Protein AF-A0A935HTR5-F1 (afdb_monomer_lite)

Radius of gyration: 21.75 Å; chains: 1; bounding box: 57×51×48 Å

Secondary structure (DSSP, 8-state):
-PPPP---EEEEETTTTEEEEE--S--TTS------SSPPPTT----BTTB--------SS-EEEEEEEE-TT--EEEEEEE--SS--S----S---TTS-TTEEEEEE-TTS-EEEEEE-S-SSS-EEEEEEEEPSSSS--EEEEEEES-S----B-SSSSS------S-EEEEEEE-TTS-EEEEEEESSS-EEEEEEEE-TTS-EEEEEEE-SS-PPPP-S---TT---------SSTTS--EEEEEEE-TTS-EEEEEEE--SS----------

pLDDT: mean 81.46, std 17.12, range [38.84, 98.62]

Sequence (278 aa):
MEPVSWGATYTADEDMGIVGFYNGAYDQSKPLVLLIGPPPAIGGQMITPGVCWSTYLGGDGRDEIEDSDVDEAGNYYVAGRTESQVLNFPIQAGVVYFQASPMAFISKFTANYEILWSTYYGGSFGYQSARALRVRPGVEPNILVGGFTNADDLWTVDPEDDSYFNESSSRGGFVAELNSIGAAIWSTYIGDGNFNVLDIDLHTNGKFAIVGQAEGQTLPIEQETADPSAQHWNYVGSLDQNTPGDGYIVLFNAERRTIWSTYLGGNYGESAENVRVR

Structure (mmCIF, N/CA/C/O backbone):
data_AF-A0A935HTR5-F1
#
_entry.id   AF-A0A935HTR5-F1
#
loop_
_atom_site.group_PDB
_atom_site.id
_atom_site.type_symbol
_atom_site.label_atom_id
_atom_site.label_alt_id
_atom_site.label_comp_id
_atom_site.label_asym_id
_atom_site.label_entity_id
_atom_site.label_seq_id
_atom_site.pdbx_PDB_ins_code
_atom_site.Cartn_x
_atom_site.Cartn_y
_atom_site.Cartn_z
_atom_site.occupancy
_atom_site.B_iso_or_equiv
_atom_site.auth_seq_id
_atom_site.auth_comp_id
_atom_site.auth_asym_id
_atom_site.auth_atom_id
_atom_site.pdbx_PDB_model_num
ATOM 1 N N . MET A 1 1 ? -24.942 15.537 20.466 1.00 45.44 1 MET A N 1
ATOM 2 C CA . MET A 1 1 ? -25.251 16.762 19.700 1.00 45.44 1 MET A CA 1
ATOM 3 C C . MET A 1 1 ? -26.743 17.008 19.802 1.00 45.44 1 MET A C 1
ATOM 5 O O . MET A 1 1 ? -27.499 16.084 19.545 1.00 45.44 1 MET A O 1
ATOM 9 N N . GLU A 1 2 ? -27.147 18.203 20.225 1.00 39.81 2 GLU A N 1
ATOM 10 C CA . GLU A 1 2 ? -28.552 18.634 20.227 1.00 39.81 2 GLU A CA 1
ATOM 11 C C . GLU A 1 2 ? -28.854 19.274 18.860 1.00 39.81 2 GLU A C 1
ATOM 13 O O . GLU A 1 2 ? -28.190 20.253 18.504 1.00 39.81 2 GLU A O 1
ATOM 18 N N . PRO A 1 3 ? -29.781 18.729 18.055 1.00 45.44 3 PRO A N 1
ATOM 19 C CA . PRO A 1 3 ? -30.155 19.338 16.785 1.00 45.44 3 PRO A CA 1
ATOM 20 C C . PRO A 1 3 ? -30.876 20.673 17.017 1.00 45.44 3 PRO A C 1
ATOM 22 O O . PRO A 1 3 ? -31.795 20.779 17.826 1.00 45.44 3 PRO A O 1
ATOM 25 N N . VAL A 1 4 ? -30.455 21.707 16.288 1.00 52.19 4 VAL A N 1
ATOM 26 C CA . VAL A 1 4 ? -31.078 23.037 16.323 1.00 52.19 4 VAL A CA 1
ATOM 27 C C . VAL A 1 4 ? -32.263 23.057 15.354 1.00 52.19 4 VAL A C 1
ATOM 29 O O . VAL A 1 4 ? -32.216 22.421 14.303 1.00 52.19 4 VAL A O 1
ATOM 32 N N . SER A 1 5 ? -33.335 23.779 15.689 1.00 50.91 5 SER A N 1
ATOM 33 C CA . SER A 1 5 ? -34.505 23.895 14.806 1.00 50.91 5 SER A CA 1
ATOM 34 C C . SER A 1 5 ? -34.135 24.497 13.438 1.00 50.91 5 SER A C 1
ATOM 36 O O . SER A 1 5 ? -33.520 25.560 13.365 1.00 50.91 5 SER A O 1
ATOM 38 N N . TRP A 1 6 ? -34.515 23.814 12.351 1.00 58.19 6 TRP A N 1
ATOM 39 C CA . TRP A 1 6 ? -34.272 24.222 10.961 1.00 58.19 6 TRP A CA 1
ATOM 40 C C . TRP A 1 6 ? -35.597 24.234 10.168 1.00 58.19 6 TRP A C 1
ATOM 42 O O . TRP A 1 6 ? -36.349 23.265 10.211 1.00 58.19 6 TRP A O 1
ATOM 52 N N . GLY A 1 7 ? -35.886 25.323 9.436 1.00 51.66 7 GLY A N 1
ATOM 53 C CA . GLY A 1 7 ? -36.914 25.408 8.382 1.00 51.66 7 GLY A CA 1
ATOM 54 C C . GLY A 1 7 ? -36.371 25.419 6.938 1.00 51.66 7 GLY A C 1
ATOM 55 O O . GLY A 1 7 ? -36.459 26.444 6.265 1.00 51.66 7 GLY A O 1
ATOM 56 N N . ALA A 1 8 ? -35.796 24.313 6.453 1.00 62.62 8 ALA A N 1
ATOM 57 C CA . ALA A 1 8 ? -35.451 24.151 5.032 1.00 62.62 8 ALA A CA 1
ATOM 58 C C . ALA A 1 8 ? -36.689 23.844 4.198 1.00 62.62 8 ALA A C 1
ATOM 60 O O . ALA A 1 8 ? -37.667 23.288 4.696 1.00 62.62 8 ALA A O 1
ATOM 61 N N . THR A 1 9 ? -36.587 24.116 2.900 1.00 65.31 9 THR A N 1
ATOM 62 C CA . THR A 1 9 ? -37.497 23.560 1.893 1.00 65.31 9 THR A CA 1
ATOM 63 C C . THR A 1 9 ? -36.681 22.927 0.770 1.00 65.31 9 THR A C 1
ATOM 65 O O . THR A 1 9 ? -35.526 23.303 0.550 1.00 65.31 9 THR A O 1
ATOM 68 N N . TYR A 1 10 ? -37.265 21.950 0.078 1.00 66.25 10 TYR A N 1
ATOM 69 C CA . TYR A 1 10 ? -36.674 21.352 -1.115 1.00 66.25 10 TYR A CA 1
ATOM 70 C C . TYR A 1 10 ? -37.688 21.342 -2.259 1.00 66.25 10 TYR A C 1
ATOM 72 O O . TYR A 1 10 ? -38.899 21.322 -2.031 1.00 66.25 10 TYR A O 1
ATOM 80 N N . THR A 1 11 ? -37.177 21.345 -3.485 1.00 77.31 11 THR A N 1
ATOM 81 C CA . THR A 1 11 ? -37.951 21.152 -4.713 1.00 77.31 11 THR A CA 1
ATOM 82 C C . THR A 1 11 ? -37.319 20.013 -5.495 1.00 77.31 11 THR A C 1
ATOM 84 O O . THR A 1 11 ? -36.140 20.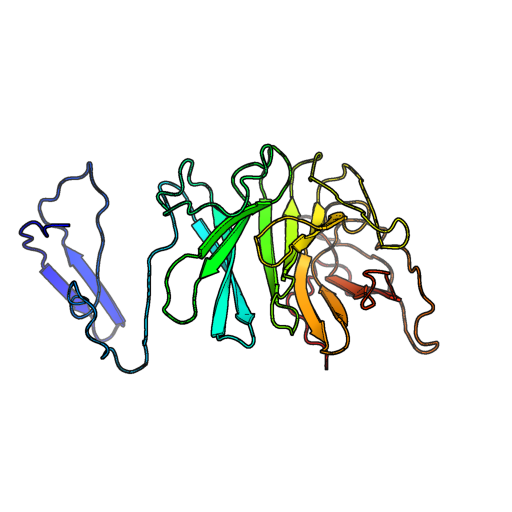095 -5.840 1.00 77.31 11 THR A O 1
ATOM 87 N N . ALA A 1 12 ? -38.082 18.954 -5.753 1.00 70.44 12 ALA A N 1
ATOM 88 C CA . ALA A 1 12 ? -37.645 17.837 -6.581 1.00 70.44 12 ALA A CA 1
ATOM 89 C C . ALA A 1 12 ? -38.097 18.041 -8.032 1.00 70.44 12 ALA A C 1
ATOM 91 O O . ALA A 1 12 ? -39.247 18.402 -8.279 1.00 70.44 12 ALA A O 1
ATOM 92 N N . ASP A 1 13 ? -37.186 17.794 -8.966 1.00 75.31 13 ASP A N 1
ATOM 93 C CA . ASP A 1 13 ? -37.469 17.594 -10.381 1.00 75.31 13 ASP A CA 1
ATOM 94 C C . ASP A 1 13 ? -37.287 16.102 -10.681 1.00 75.31 13 ASP A C 1
ATOM 96 O O . ASP A 1 13 ? -36.168 15.601 -10.840 1.00 75.31 13 ASP A O 1
ATOM 100 N N . GLU A 1 14 ? -38.402 15.373 -10.646 1.00 66.88 14 GLU A N 1
ATOM 101 C CA . GLU A 1 14 ? -38.423 13.908 -10.735 1.00 66.88 14 GLU A CA 1
ATOM 102 C C . GLU A 1 14 ? -38.046 13.397 -12.132 1.00 66.88 14 GLU A C 1
ATOM 104 O O . GLU A 1 14 ? -37.524 12.290 -12.253 1.00 66.88 14 GLU A O 1
ATOM 109 N N . ASP A 1 15 ? -38.228 14.219 -13.168 1.00 66.31 15 ASP A N 1
ATOM 110 C CA . ASP A 1 15 ? -37.893 13.868 -14.549 1.00 66.31 15 ASP A CA 1
ATOM 111 C C . ASP A 1 15 ? -36.386 13.999 -14.822 1.00 66.31 15 ASP A C 1
ATOM 113 O O . ASP A 1 15 ? -35.834 13.277 -15.655 1.00 66.31 15 ASP A O 1
ATOM 117 N N . MET A 1 16 ? -35.702 14.897 -14.105 1.00 63.09 16 MET A N 1
ATOM 118 C CA . MET A 1 16 ? -34.253 15.098 -14.222 1.00 63.09 16 MET A CA 1
ATOM 119 C C . MET A 1 16 ? -33.437 14.406 -13.122 1.00 63.09 16 MET A C 1
ATOM 121 O O . MET A 1 16 ? -32.209 14.378 -13.207 1.00 63.09 16 MET A O 1
ATOM 125 N N . GLY A 1 17 ? -34.085 13.850 -12.093 1.00 60.75 17 GLY A N 1
ATOM 126 C CA . GLY A 1 17 ? -33.400 13.256 -10.940 1.00 60.75 17 GLY A CA 1
ATOM 127 C C . GLY A 1 17 ? -32.641 14.289 -10.099 1.00 60.75 17 GLY A C 1
ATOM 128 O O . GLY A 1 17 ? -31.645 13.957 -9.456 1.00 60.75 17 GLY A O 1
ATOM 129 N N . ILE A 1 18 ? -33.083 15.549 -10.123 1.00 59.53 18 ILE A N 1
ATOM 130 C CA . ILE A 1 18 ? -32.423 16.668 -9.444 1.00 59.53 18 ILE A CA 1
ATOM 131 C C . ILE A 1 18 ? -33.282 17.101 -8.259 1.00 59.53 18 ILE A C 1
ATOM 133 O O . ILE A 1 18 ? -34.473 17.358 -8.401 1.00 59.53 18 ILE A O 1
ATOM 137 N N . VAL A 1 19 ? -32.668 17.249 -7.084 1.00 63.38 19 VAL A N 1
ATOM 138 C CA . VAL A 1 19 ? -33.313 17.873 -5.922 1.00 63.38 19 VAL A CA 1
ATOM 139 C C . VAL A 1 19 ? -32.588 19.170 -5.586 1.00 63.38 19 VAL A C 1
ATOM 141 O O . VAL A 1 19 ? -31.403 19.169 -5.260 1.00 63.38 19 VAL A O 1
ATOM 144 N N . GLY A 1 20 ? -33.309 20.286 -5.679 1.00 64.12 20 GLY A N 1
ATOM 145 C CA . GLY A 1 20 ? -32.846 21.599 -5.244 1.00 64.12 20 GLY A CA 1
ATOM 146 C C . GLY A 1 20 ? -33.188 21.843 -3.777 1.00 64.12 20 GLY A C 1
ATOM 147 O O . GLY A 1 20 ? -34.303 21.559 -3.340 1.00 64.12 20 GLY A O 1
ATOM 148 N N . PHE A 1 21 ? -32.248 22.406 -3.021 1.00 68.81 21 PHE A N 1
ATOM 149 C CA . PHE A 1 21 ? -32.442 22.770 -1.617 1.00 68.81 21 PHE A CA 1
ATOM 150 C C . PHE A 1 21 ? -32.363 24.284 -1.453 1.00 68.81 21 PHE A C 1
ATOM 152 O O . PHE A 1 21 ? -31.452 24.923 -1.982 1.00 68.81 21 PHE A O 1
ATOM 159 N N . TYR A 1 22 ? -33.293 24.859 -0.688 1.00 69.88 22 TYR A N 1
ATOM 160 C CA . TYR A 1 22 ? -33.185 26.244 -0.245 1.00 69.88 22 TYR A CA 1
ATOM 161 C C . TYR A 1 22 ? -32.721 26.272 1.209 1.00 69.88 22 TYR A C 1
ATOM 163 O O . TYR A 1 22 ? -33.482 25.973 2.139 1.00 69.88 22 TYR A O 1
ATOM 171 N N . ASN A 1 23 ? -31.456 26.640 1.404 1.00 63.97 23 ASN A N 1
ATOM 172 C CA . ASN A 1 23 ? -30.898 26.834 2.734 1.00 63.97 23 ASN A CA 1
ATOM 173 C C . ASN A 1 23 ? -31.482 28.129 3.318 1.00 63.97 23 ASN A C 1
ATOM 175 O O . ASN A 1 23 ? -31.199 29.225 2.839 1.00 63.97 23 ASN A O 1
ATOM 179 N N . GLY A 1 24 ? -32.338 27.993 4.334 1.00 65.25 24 GLY A N 1
ATOM 180 C CA . GLY A 1 24 ? -32.805 29.118 5.146 1.00 65.25 24 GLY A CA 1
ATOM 181 C C . GLY A 1 24 ? -31.675 29.741 5.980 1.00 65.25 24 GLY A C 1
ATOM 182 O O . GLY A 1 24 ? -30.494 29.494 5.747 1.00 65.25 24 GLY A O 1
ATOM 183 N N . ALA A 1 25 ? -32.022 30.546 6.986 1.00 63.50 25 ALA A N 1
ATOM 184 C CA . ALA A 1 25 ? -31.024 31.107 7.897 1.00 63.50 25 ALA A CA 1
ATOM 185 C C . ALA A 1 25 ? -30.322 29.992 8.700 1.00 63.50 25 ALA A C 1
ATOM 187 O O . ALA A 1 25 ? -30.984 29.243 9.419 1.00 63.50 25 ALA A O 1
ATOM 188 N N . TYR A 1 26 ? -28.994 29.902 8.585 1.00 69.88 26 TYR A N 1
ATOM 189 C CA . TYR A 1 26 ? -28.150 28.985 9.355 1.00 69.88 26 TYR A CA 1
ATOM 190 C C . TYR A 1 26 ? -26.884 29.692 9.859 1.00 69.88 26 TYR A C 1
ATOM 192 O O . TYR A 1 26 ? -26.488 30.738 9.343 1.00 69.88 26 TYR A O 1
ATOM 200 N N . ASP A 1 27 ? -26.262 29.126 10.892 1.00 68.75 27 ASP A N 1
ATOM 201 C CA . ASP A 1 27 ? -25.006 29.619 11.461 1.00 68.75 27 ASP A CA 1
ATOM 202 C C . ASP A 1 27 ? -23.823 29.205 10.571 1.00 68.75 27 ASP A C 1
ATOM 204 O O . ASP A 1 27 ? -23.383 28.058 10.602 1.00 68.75 27 ASP A O 1
ATOM 208 N N . GLN A 1 28 ? -23.309 30.146 9.776 1.00 73.88 28 GLN A N 1
ATOM 209 C CA . GLN A 1 28 ? -22.211 29.912 8.830 1.00 73.88 28 GLN A CA 1
ATOM 210 C C . GLN A 1 28 ? -20.852 29.661 9.499 1.00 73.88 28 GLN A C 1
ATOM 212 O O . GLN A 1 28 ? -19.904 29.289 8.813 1.00 73.88 28 GLN A O 1
ATOM 217 N N . SER A 1 29 ? -20.738 29.846 10.820 1.00 71.06 29 SER A N 1
ATOM 218 C CA . SER A 1 29 ? -19.527 29.487 11.568 1.00 71.06 29 SER A CA 1
ATOM 219 C C . SER A 1 29 ? -19.442 27.991 11.896 1.00 71.06 29 SER A C 1
ATOM 221 O O . SER A 1 29 ? -18.449 27.543 12.466 1.00 71.06 29 SER A O 1
ATOM 223 N N . LYS A 1 30 ? -20.475 27.211 11.544 1.00 62.50 30 LYS A N 1
ATOM 224 C CA . LYS A 1 30 ? -20.559 25.767 11.785 1.00 62.50 30 LYS A CA 1
ATOM 225 C C . LYS A 1 30 ? -20.737 24.991 10.474 1.00 62.50 30 LYS A C 1
ATOM 227 O O . LYS A 1 30 ? -21.323 25.525 9.530 1.00 62.50 30 LYS A O 1
ATOM 232 N N . PRO A 1 31 ? -20.291 23.722 10.412 1.00 54.81 31 PRO A N 1
ATOM 233 C CA . PRO A 1 31 ? -20.528 22.865 9.256 1.00 54.81 31 PRO A CA 1
ATOM 234 C C . PRO A 1 31 ? -22.026 22.663 9.012 1.00 54.81 31 PRO A C 1
ATOM 236 O O . PRO A 1 31 ? -22.777 22.321 9.930 1.00 54.81 31 PRO A O 1
ATOM 239 N N . LEU A 1 32 ? -22.456 22.838 7.762 1.00 61.88 32 LEU A N 1
ATOM 240 C CA . LEU A 1 32 ? -23.791 22.448 7.323 1.00 61.88 32 LEU A CA 1
ATOM 241 C C . LEU A 1 32 ? -23.755 20.975 6.904 1.00 61.88 32 LEU A C 1
ATOM 243 O O . LEU A 1 32 ? -23.140 20.635 5.898 1.00 61.88 32 LEU A O 1
ATOM 247 N N . VAL A 1 33 ? -24.427 20.109 7.662 1.00 61.72 33 VAL A N 1
ATOM 248 C CA . VAL A 1 33 ? -24.561 18.681 7.339 1.00 61.72 33 VAL A CA 1
ATOM 249 C C . VAL A 1 33 ? -25.942 18.439 6.737 1.00 61.72 33 VAL A C 1
ATOM 251 O O . VAL A 1 33 ? -26.959 18.613 7.410 1.00 61.72 33 VAL A O 1
ATOM 254 N N . LEU A 1 34 ? -25.981 18.041 5.464 1.00 60.56 34 LEU A N 1
ATOM 255 C CA . LEU A 1 34 ? -27.201 17.616 4.779 1.00 60.56 34 LEU A CA 1
ATOM 256 C C . LEU A 1 34 ? -27.345 16.103 4.913 1.00 60.56 34 LEU A C 1
ATOM 258 O O . LEU A 1 34 ? -26.640 15.344 4.255 1.00 60.56 34 LEU A O 1
ATOM 262 N N . LEU A 1 35 ? -28.279 15.666 5.752 1.00 53.91 35 LEU A N 1
ATOM 263 C CA . LEU A 1 35 ? -28.696 14.275 5.775 1.00 53.91 35 LEU A CA 1
ATOM 264 C C . LEU A 1 35 ? -29.877 14.097 4.817 1.00 53.91 35 LEU A C 1
ATOM 266 O O . LEU A 1 35 ? -30.977 14.583 5.079 1.00 53.91 35 LEU A O 1
ATOM 270 N N . ILE A 1 36 ? -29.645 13.392 3.715 1.00 54.12 36 ILE A N 1
ATOM 271 C CA . ILE A 1 36 ? -30.690 13.048 2.752 1.00 54.12 36 ILE A CA 1
ATOM 272 C C . ILE A 1 36 ? -31.157 11.627 3.057 1.00 54.12 36 ILE A C 1
ATOM 274 O O . ILE A 1 36 ? -30.414 10.665 2.887 1.00 54.12 36 ILE A O 1
ATOM 278 N N . GLY A 1 37 ? -32.391 11.518 3.541 1.00 50.59 37 GLY A N 1
ATOM 279 C CA . GLY A 1 37 ? -32.965 10.276 4.050 1.00 50.59 37 GLY A CA 1
ATOM 280 C C . GLY A 1 37 ? -33.492 10.448 5.477 1.00 50.59 37 GLY A C 1
ATOM 281 O O . GLY A 1 37 ? -33.326 11.513 6.077 1.00 50.59 37 GLY A O 1
ATOM 282 N N . PRO A 1 38 ? -34.188 9.442 6.028 1.00 42.03 38 PRO A N 1
ATOM 283 C CA . PRO A 1 38 ? -34.682 9.516 7.396 1.00 42.03 38 PRO A CA 1
ATOM 284 C C . PRO A 1 38 ? -33.512 9.702 8.384 1.00 42.03 38 PRO A C 1
ATOM 286 O O . PRO A 1 38 ? -32.450 9.111 8.179 1.00 42.03 38 PRO A O 1
ATOM 289 N N . PRO A 1 39 ? -33.682 10.510 9.450 1.00 42.62 39 PRO A N 1
ATOM 290 C CA . PRO A 1 39 ? -32.651 10.712 10.466 1.00 42.62 39 PRO A CA 1
ATOM 291 C C . PRO A 1 39 ? -32.158 9.369 11.017 1.00 42.62 39 PRO A C 1
ATOM 293 O O . PRO A 1 39 ? -33.002 8.567 11.431 1.00 42.62 39 PRO A O 1
ATOM 296 N N . PRO A 1 40 ? -30.835 9.102 11.086 1.00 47.06 40 PRO A N 1
ATOM 297 C CA . PRO A 1 40 ? -30.359 8.016 11.914 1.00 47.06 40 PRO A CA 1
ATOM 298 C C . PRO A 1 40 ? -30.748 8.390 13.339 1.00 47.06 40 PRO A C 1
ATOM 300 O O . PRO A 1 40 ? -30.336 9.425 13.871 1.00 47.06 40 PRO A O 1
ATOM 303 N N . ALA A 1 41 ? -31.618 7.579 13.935 1.00 42.50 41 ALA A N 1
ATOM 304 C CA . ALA A 1 41 ? -31.964 7.736 15.331 1.00 42.50 41 ALA A CA 1
ATOM 305 C C . ALA A 1 41 ? -30.657 7.723 16.132 1.00 42.50 41 ALA A C 1
ATOM 307 O O . ALA A 1 41 ? -29.876 6.770 16.046 1.00 42.50 41 ALA A O 1
ATOM 308 N N . ILE A 1 42 ? -30.409 8.794 16.890 1.00 40.38 42 ILE A N 1
ATOM 309 C CA . ILE A 1 42 ? -29.363 8.804 17.910 1.00 40.38 42 ILE A CA 1
ATOM 310 C C . ILE A 1 42 ? -29.641 7.589 18.800 1.00 40.38 42 ILE A C 1
ATOM 312 O O . ILE A 1 42 ? -30.669 7.541 19.472 1.00 40.38 42 ILE A O 1
ATOM 316 N N . GLY A 1 43 ? -28.766 6.585 18.731 1.00 47.09 43 GLY A N 1
ATOM 317 C CA . GLY A 1 43 ? -28.946 5.308 19.425 1.00 47.09 43 GLY A CA 1
ATOM 318 C C . GLY A 1 43 ? -29.032 4.064 18.542 1.00 47.09 43 GLY A C 1
ATOM 319 O O . GLY A 1 43 ? -29.179 2.986 19.100 1.00 47.09 43 GLY A O 1
ATOM 320 N N . GLY A 1 44 ? -28.897 4.172 17.215 1.00 46.69 44 GLY A N 1
ATOM 321 C CA . GLY A 1 44 ? -28.813 3.001 16.343 1.00 46.69 44 GLY A CA 1
ATOM 322 C C . GLY A 1 44 ? -30.141 2.252 16.263 1.00 46.69 44 GLY A C 1
ATOM 323 O O . GLY A 1 44 ? -30.447 1.386 17.078 1.00 46.69 44 GLY A O 1
ATOM 324 N N . GLN A 1 45 ? -30.926 2.538 15.226 1.00 41.22 45 GLN A N 1
ATOM 325 C CA . GLN A 1 45 ? -31.954 1.598 14.798 1.00 41.22 45 GLN A CA 1
ATOM 326 C C . GLN A 1 45 ? -31.650 1.116 13.381 1.00 41.22 45 GLN A C 1
ATOM 328 O O . GLN A 1 45 ? -31.698 1.863 12.407 1.00 41.22 45 GLN A O 1
ATOM 333 N N . MET A 1 46 ? -31.285 -0.163 13.339 1.00 48.72 46 MET A N 1
ATOM 334 C CA . MET A 1 46 ? -30.834 -0.974 12.213 1.00 48.72 46 MET A CA 1
ATOM 335 C C . MET A 1 46 ? -31.941 -1.244 11.185 1.00 48.72 46 MET A C 1
ATOM 337 O O . MET A 1 46 ? -32.373 -2.384 11.090 1.00 48.72 46 MET A O 1
ATOM 341 N N . ILE A 1 47 ? -32.434 -0.261 10.429 1.00 47.03 47 ILE A N 1
ATOM 342 C CA . ILE A 1 47 ? -33.184 -0.555 9.189 1.00 47.03 47 ILE A CA 1
ATOM 343 C C . ILE A 1 47 ? -33.162 0.621 8.200 1.00 47.03 47 ILE A C 1
ATOM 345 O O . ILE A 1 47 ? -34.192 1.205 7.874 1.00 47.03 47 ILE A O 1
ATOM 349 N N . THR A 1 48 ? -31.995 0.904 7.627 1.00 50.06 48 THR A N 1
ATOM 350 C CA . THR A 1 48 ? -31.970 1.227 6.195 1.00 50.06 48 THR A CA 1
ATOM 351 C C . THR A 1 48 ? -31.808 -0.113 5.481 1.00 50.06 48 THR A C 1
ATOM 353 O O . THR A 1 48 ? -30.810 -0.791 5.737 1.00 50.06 48 THR A O 1
ATOM 356 N N . PRO A 1 49 ? -32.759 -0.571 4.645 1.00 50.69 49 PRO A N 1
ATOM 357 C CA . PRO A 1 49 ? -32.579 -1.811 3.895 1.00 50.69 49 PRO A CA 1
ATOM 358 C C . PRO A 1 49 ? -31.252 -1.769 3.121 1.00 50.69 49 PRO A C 1
ATOM 360 O O . PRO A 1 49 ? -31.081 -0.935 2.238 1.00 50.69 49 PRO A O 1
ATOM 363 N N . GLY A 1 50 ? -30.301 -2.628 3.495 1.00 53.66 50 GLY A N 1
ATOM 364 C CA . GLY A 1 50 ? -28.978 -2.711 2.866 1.00 53.66 50 GLY A CA 1
ATOM 365 C C . GLY A 1 50 ? -27.832 -1.939 3.538 1.00 53.66 50 GLY A C 1
ATOM 366 O O . GLY A 1 50 ? -26.699 -2.127 3.113 1.00 53.66 50 GLY A O 1
ATOM 367 N N . VAL A 1 51 ? -28.062 -1.139 4.590 1.00 56.84 51 VAL A N 1
ATOM 368 C CA . VAL A 1 51 ? -26.975 -0.493 5.361 1.00 56.84 51 VAL A CA 1
ATOM 369 C C . VAL A 1 51 ? -27.058 -0.914 6.826 1.00 56.84 51 VAL A C 1
ATOM 371 O O . VAL A 1 51 ? -27.980 -0.526 7.543 1.00 56.84 51 VAL A O 1
ATOM 374 N N . CYS A 1 52 ? -26.090 -1.722 7.263 1.00 63.62 52 CYS A N 1
ATOM 375 C CA . CYS A 1 52 ? -26.016 -2.234 8.635 1.00 63.62 52 CYS A CA 1
ATOM 376 C C . CYS A 1 52 ? -25.389 -1.223 9.606 1.00 63.62 52 CYS A C 1
ATOM 378 O O . CYS A 1 52 ? -25.834 -1.112 10.743 1.00 63.62 52 CYS A O 1
ATOM 380 N N . TRP A 1 53 ? -24.379 -0.472 9.159 1.00 66.06 53 TRP A N 1
ATOM 381 C CA . TRP A 1 53 ? -23.676 0.526 9.961 1.00 66.06 53 TRP A CA 1
ATOM 382 C C . TRP A 1 53 ? -22.989 1.562 9.063 1.00 66.06 53 TRP A C 1
ATOM 384 O O . TRP A 1 53 ? -22.639 1.274 7.921 1.00 66.06 53 TRP A O 1
ATOM 394 N N . SER A 1 54 ? -22.796 2.764 9.597 1.00 70.00 54 SER A N 1
ATOM 395 C CA . SER A 1 54 ? -21.949 3.803 9.016 1.00 70.00 54 SER A CA 1
ATOM 396 C C . SER A 1 54 ? -21.442 4.711 10.130 1.00 70.00 54 SER A C 1
ATOM 398 O O . SER A 1 54 ? -22.201 5.039 11.046 1.00 70.00 54 SER A O 1
ATOM 400 N N . THR A 1 55 ? -20.210 5.186 10.012 1.00 70.25 55 THR A N 1
ATOM 401 C CA . THR A 1 55 ? -19.666 6.257 10.853 1.00 70.25 55 THR A CA 1
ATOM 402 C C . THR A 1 55 ? -18.992 7.312 9.984 1.00 70.25 55 THR A C 1
ATOM 404 O O . THR A 1 55 ? -18.765 7.093 8.796 1.00 70.25 55 THR A O 1
ATOM 407 N N . TYR A 1 56 ? -18.680 8.459 10.577 1.00 71.88 56 TYR A N 1
ATOM 408 C CA . TYR A 1 56 ? -17.869 9.493 9.948 1.00 71.88 56 TYR A CA 1
ATOM 409 C C . TYR A 1 56 ? -16.400 9.311 10.345 1.00 71.88 56 TYR A C 1
ATOM 411 O O . TYR A 1 56 ? -16.096 9.212 11.536 1.00 71.88 56 TYR A O 1
ATOM 419 N N . LEU A 1 57 ? -15.505 9.286 9.354 1.00 76.12 57 LEU A N 1
ATOM 420 C CA . LEU A 1 57 ? -14.057 9.195 9.535 1.00 76.12 57 LEU A CA 1
ATOM 421 C C . LEU A 1 57 ? -13.378 10.328 8.744 1.00 76.12 57 LEU A C 1
ATOM 423 O O . LEU A 1 57 ? -13.085 10.169 7.566 1.00 76.12 57 LEU A O 1
ATOM 427 N N . GLY A 1 58 ? -13.176 11.475 9.396 1.00 74.69 58 GLY A N 1
ATOM 428 C CA . GLY A 1 58 ? -12.495 12.655 8.854 1.00 74.69 58 GLY A CA 1
ATOM 429 C C . GLY A 1 58 ? -12.416 13.798 9.876 1.00 74.69 58 GLY A C 1
ATOM 430 O O . GLY A 1 58 ? -12.830 13.640 11.031 1.00 74.69 58 GLY A O 1
ATOM 431 N N . GLY A 1 59 ? -11.908 14.955 9.461 1.00 74.69 59 GLY A N 1
ATOM 432 C CA . GLY A 1 59 ? -11.662 16.141 10.275 1.00 74.69 59 GLY A CA 1
ATOM 433 C C . GLY A 1 59 ? -11.997 17.448 9.551 1.00 74.69 59 GLY A C 1
ATOM 434 O O . GLY A 1 59 ? -13.072 17.585 8.968 1.00 74.69 59 GLY A O 1
ATOM 435 N N . ASP A 1 60 ? -11.127 18.446 9.711 1.00 76.12 60 ASP A N 1
ATOM 436 C CA . ASP A 1 60 ? -11.285 19.821 9.223 1.00 76.12 60 ASP A CA 1
ATOM 437 C C . ASP A 1 60 ? -10.685 20.071 7.829 1.00 76.12 60 ASP A C 1
ATOM 439 O O . ASP A 1 60 ? -10.789 21.182 7.302 1.00 76.12 60 ASP A O 1
ATOM 443 N N . GLY A 1 61 ? -10.073 19.050 7.235 1.00 79.62 61 GLY A N 1
ATOM 444 C CA . GLY A 1 61 ? -9.485 19.070 5.905 1.00 79.62 61 GLY A CA 1
ATOM 445 C C . GLY A 1 61 ? -10.204 18.149 4.921 1.00 79.62 61 GLY A C 1
ATOM 446 O O . GLY A 1 61 ? -11.335 17.710 5.128 1.00 79.62 61 GLY A O 1
ATOM 447 N N . ARG A 1 62 ? -9.537 17.891 3.796 1.00 84.38 62 ARG A N 1
ATOM 448 C CA . ARG A 1 62 ? -9.959 16.888 2.820 1.00 84.38 62 ARG A CA 1
ATOM 449 C C . ARG A 1 62 ? -9.491 15.513 3.279 1.00 84.38 62 ARG A C 1
ATOM 451 O O . ARG A 1 62 ? -8.288 15.287 3.368 1.00 84.38 62 ARG A O 1
ATOM 458 N N . ASP A 1 63 ? -10.427 14.592 3.464 1.00 85.56 63 ASP A N 1
ATOM 459 C CA . ASP A 1 63 ? -10.127 13.225 3.881 1.00 85.56 63 ASP A CA 1
ATOM 460 C C . ASP A 1 63 ? -10.794 12.226 2.947 1.00 85.56 63 ASP A C 1
ATOM 462 O O . ASP A 1 63 ? -11.950 12.391 2.550 1.00 85.56 63 ASP A O 1
ATOM 466 N N . GLU A 1 64 ? -10.051 11.195 2.572 1.00 91.31 64 GLU A N 1
ATOM 467 C CA . GLU A 1 64 ? -10.474 10.201 1.597 1.00 91.31 64 GLU A CA 1
ATOM 468 C C . GLU A 1 64 ? -10.001 8.823 2.047 1.00 91.31 64 GLU A C 1
ATOM 470 O O . GLU A 1 64 ? -8.814 8.621 2.301 1.00 91.31 64 GLU A O 1
ATOM 475 N N . ILE A 1 65 ? -10.940 7.881 2.143 1.00 93.12 65 ILE A N 1
ATOM 476 C CA . ILE A 1 65 ? -10.638 6.452 2.254 1.00 93.12 65 ILE A CA 1
ATOM 477 C C . ILE A 1 65 ? -10.392 5.945 0.835 1.00 93.12 65 ILE A C 1
ATOM 479 O O . ILE A 1 65 ? -11.246 6.123 -0.034 1.00 93.12 65 ILE A O 1
ATOM 483 N N . GLU A 1 66 ? -9.234 5.337 0.612 1.00 96.56 66 GLU A N 1
ATOM 484 C CA . GLU A 1 66 ? -8.814 4.829 -0.697 1.00 96.56 66 GLU A CA 1
ATOM 485 C C . GLU A 1 66 ? -8.996 3.307 -0.784 1.00 96.56 66 GLU A C 1
ATOM 487 O O . GLU A 1 66 ? -9.359 2.807 -1.844 1.00 96.56 66 GLU A O 1
ATOM 492 N N . ASP A 1 67 ? -8.822 2.578 0.328 1.00 98.06 67 ASP A N 1
ATOM 493 C CA . ASP A 1 67 ? -9.031 1.126 0.374 1.00 98.06 67 ASP A CA 1
ATOM 494 C C . ASP A 1 67 ? -9.502 0.633 1.752 1.00 98.06 67 ASP A C 1
ATOM 496 O O . ASP A 1 67 ? -9.358 1.315 2.776 1.00 98.06 67 ASP A O 1
ATOM 500 N N . SER A 1 68 ? -10.074 -0.571 1.779 1.00 97.00 68 SER A N 1
ATOM 501 C CA . SER A 1 68 ? -10.579 -1.223 2.985 1.00 97.00 68 SER A CA 1
ATOM 502 C C . SER A 1 68 ? -10.505 -2.745 2.906 1.00 97.00 68 SER A C 1
ATOM 504 O O . SER A 1 68 ? -10.707 -3.313 1.837 1.00 97.00 68 SER A O 1
ATOM 506 N N . ASP A 1 69 ? -10.329 -3.404 4.051 1.00 97.50 69 ASP A N 1
ATOM 507 C CA . ASP A 1 69 ? -10.321 -4.868 4.152 1.00 97.50 69 ASP A CA 1
ATOM 508 C C . ASP A 1 69 ? -10.810 -5.353 5.533 1.00 97.50 69 ASP A C 1
ATOM 510 O O . ASP A 1 69 ? -11.020 -4.551 6.452 1.00 97.50 69 ASP A O 1
ATOM 514 N N . VAL A 1 70 ? -11.027 -6.662 5.683 1.00 96.12 70 VAL A N 1
ATOM 515 C CA . VAL A 1 70 ? -11.593 -7.290 6.888 1.00 96.12 70 VAL A CA 1
ATOM 516 C C . VAL A 1 70 ? -10.779 -8.517 7.298 1.00 96.12 70 VAL A C 1
ATOM 518 O O . VAL A 1 70 ? -10.457 -9.359 6.466 1.00 96.12 70 VAL A O 1
ATOM 521 N N . ASP A 1 71 ? -10.476 -8.648 8.593 1.00 96.19 71 ASP A N 1
ATOM 522 C CA . ASP A 1 71 ? -9.801 -9.843 9.120 1.00 96.19 71 ASP A CA 1
ATOM 523 C C . ASP A 1 71 ? -10.762 -11.015 9.404 1.00 96.19 71 ASP A C 1
ATOM 525 O O . ASP A 1 71 ? -11.986 -10.886 9.388 1.00 96.19 71 ASP A O 1
ATOM 529 N N . GLU A 1 72 ? -10.212 -12.192 9.716 1.00 95.25 72 GLU A N 1
ATOM 530 C CA . GLU A 1 72 ? -11.003 -13.395 10.028 1.00 95.25 72 GLU A CA 1
ATOM 531 C C . GLU A 1 72 ? -11.852 -13.263 11.308 1.00 95.25 72 GLU A C 1
ATOM 533 O O . GLU A 1 72 ? -12.809 -14.017 11.500 1.00 95.25 72 GLU A O 1
ATOM 538 N N . ALA A 1 73 ? -11.525 -12.306 12.183 1.00 95.44 73 ALA A N 1
ATOM 539 C CA . ALA A 1 73 ? -12.304 -11.981 13.373 1.00 95.44 73 ALA A CA 1
ATOM 540 C C . ALA A 1 73 ? -13.422 -10.957 13.088 1.00 95.44 73 ALA A C 1
ATOM 542 O O . ALA A 1 73 ? -14.208 -10.644 13.987 1.00 95.44 73 ALA A O 1
ATOM 543 N N . GLY A 1 74 ? -13.520 -10.454 11.854 1.00 94.56 74 GLY A N 1
ATOM 544 C CA . GLY A 1 74 ? -14.501 -9.462 11.428 1.00 94.56 74 GLY A CA 1
ATOM 545 C C . GLY A 1 74 ? -14.137 -8.023 11.792 1.00 94.56 74 GLY A C 1
ATOM 546 O O . GLY A 1 74 ? -15.007 -7.158 11.734 1.00 94.56 74 GLY A O 1
ATOM 547 N N . ASN A 1 75 ? -12.894 -7.747 12.195 1.00 94.56 75 ASN A N 1
ATOM 548 C CA . ASN A 1 75 ? -12.421 -6.379 12.384 1.00 94.56 75 ASN A CA 1
ATOM 549 C C . ASN A 1 75 ? -12.198 -5.715 11.024 1.00 94.56 75 ASN A C 1
ATOM 551 O O . ASN A 1 75 ? -11.683 -6.341 10.098 1.00 94.56 75 ASN A O 1
ATOM 555 N N . TYR A 1 76 ? -12.540 -4.433 10.929 1.00 94.56 76 TYR A N 1
ATOM 556 C CA . TYR A 1 76 ? -12.451 -3.664 9.690 1.00 94.56 76 TYR A CA 1
ATOM 557 C C . TYR A 1 76 ? -11.203 -2.797 9.686 1.00 94.56 76 TYR A C 1
ATOM 559 O O . TYR A 1 76 ? -10.825 -2.231 10.711 1.00 94.56 76 TYR A O 1
ATOM 567 N N . TYR A 1 77 ? -10.606 -2.643 8.516 1.00 96.06 77 TYR A N 1
ATOM 568 C CA . TYR A 1 77 ? -9.420 -1.837 8.297 1.00 96.06 77 TYR A CA 1
ATOM 569 C C . TYR A 1 77 ? -9.670 -0.903 7.127 1.00 96.06 77 TYR A C 1
ATOM 571 O O . TYR A 1 77 ? -10.273 -1.298 6.133 1.00 96.06 77 TYR A O 1
ATOM 579 N N . VAL A 1 78 ? -9.210 0.336 7.247 1.00 95.81 78 VAL A N 1
ATOM 580 C CA . VAL A 1 78 ? -9.289 1.329 6.173 1.00 95.81 78 VAL A CA 1
ATOM 581 C C . VAL A 1 78 ? -7.972 2.078 6.070 1.00 95.81 78 VAL A C 1
ATOM 583 O O . VAL A 1 78 ? -7.333 2.355 7.089 1.00 95.81 78 VAL A O 1
ATOM 586 N N . ALA A 1 79 ? -7.593 2.419 4.846 1.00 96.06 79 ALA A N 1
ATOM 587 C CA . ALA A 1 79 ? -6.440 3.249 4.543 1.00 96.06 79 ALA A CA 1
ATOM 588 C C . ALA A 1 79 ? -6.836 4.388 3.607 1.00 96.06 79 ALA A C 1
ATOM 590 O O . ALA A 1 79 ? -7.819 4.297 2.867 1.00 96.06 79 ALA A O 1
ATOM 591 N N . GLY A 1 80 ? -6.076 5.475 3.652 1.00 95.19 80 GLY A N 1
ATOM 592 C CA . GLY A 1 80 ? -6.327 6.601 2.771 1.00 95.19 80 GLY A CA 1
ATOM 593 C C . GLY A 1 80 ? -5.451 7.802 3.061 1.00 95.19 80 GLY A C 1
ATOM 594 O O . GLY A 1 80 ? -4.330 7.664 3.569 1.00 95.19 80 GLY A O 1
ATOM 595 N N . ARG A 1 81 ? -5.984 8.987 2.749 1.00 91.50 81 ARG A N 1
ATOM 596 C CA . ARG A 1 81 ? -5.333 10.270 3.013 1.00 91.50 81 ARG A CA 1
ATOM 597 C C . ARG A 1 81 ? -6.197 11.252 3.798 1.00 91.50 81 ARG A C 1
ATOM 599 O O . ARG A 1 81 ? -7.415 11.258 3.656 1.00 91.50 81 ARG A O 1
ATOM 606 N N . THR A 1 82 ? -5.558 12.110 4.583 1.00 87.75 82 THR A N 1
ATOM 607 C CA . THR A 1 82 ? -6.181 13.193 5.352 1.00 87.75 82 THR A CA 1
ATOM 608 C C . THR A 1 82 ? -5.351 14.469 5.263 1.00 87.75 82 THR A C 1
ATOM 610 O O . THR A 1 82 ? -4.147 14.477 5.490 1.00 87.75 82 THR A O 1
ATOM 613 N N . GLU A 1 83 ? -5.998 15.581 4.941 1.00 84.56 83 GLU A N 1
A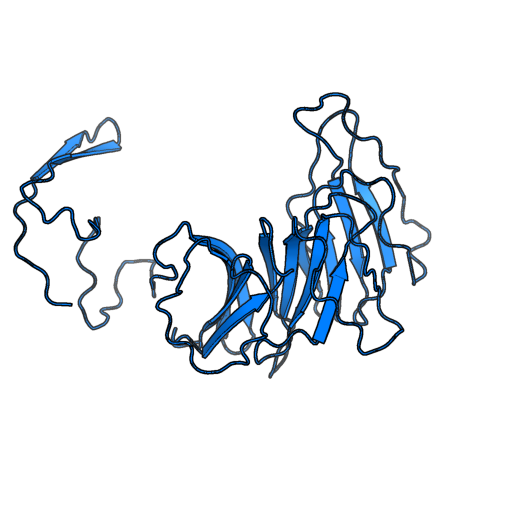TOM 614 C CA . GLU A 1 83 ? -5.426 16.929 5.036 1.00 84.56 83 GLU A CA 1
ATOM 615 C C . GLU A 1 83 ? -5.845 17.623 6.347 1.00 84.56 83 GLU A C 1
ATOM 617 O O . GLU A 1 83 ? -5.469 18.771 6.600 1.00 84.56 83 GLU A O 1
ATOM 622 N N . SER A 1 84 ? -6.609 16.928 7.196 1.00 78.19 84 SER A N 1
ATOM 623 C CA . SER A 1 84 ? -7.023 17.406 8.514 1.00 78.19 84 SER A CA 1
ATOM 624 C C . SER A 1 84 ? -5.842 17.512 9.485 1.00 78.19 84 SER A C 1
ATOM 626 O O . SER A 1 84 ? -5.033 16.593 9.615 1.00 78.19 84 SER A O 1
ATOM 628 N N . GLN A 1 85 ? -5.748 18.634 10.205 1.00 64.69 85 GLN A N 1
ATOM 629 C CA . GLN A 1 85 ? -4.649 18.911 11.150 1.00 64.69 85 GLN A CA 1
ATOM 630 C C . GLN A 1 85 ? -4.811 18.153 12.468 1.00 64.69 85 GLN A C 1
ATOM 632 O O . GLN A 1 85 ? -3.839 17.811 13.143 1.00 64.69 85 GLN A O 1
ATOM 637 N N . VAL A 1 86 ? -6.064 17.918 12.844 1.00 52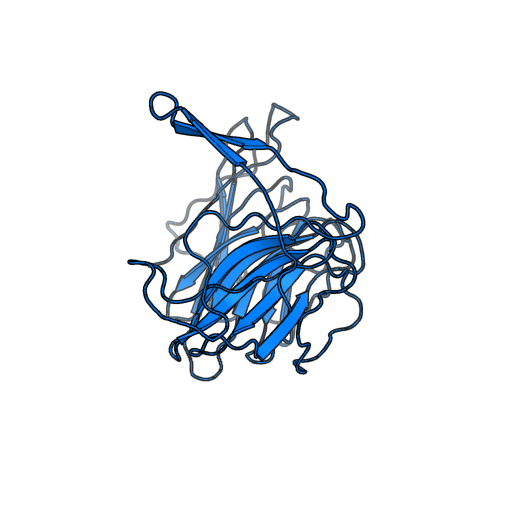.72 86 VAL A N 1
ATOM 638 C CA . VAL A 1 86 ? -6.448 17.147 14.015 1.00 52.72 86 VAL A CA 1
ATOM 639 C C . VAL A 1 86 ? -7.557 16.220 13.569 1.00 52.72 86 VAL A C 1
ATOM 641 O O . VAL A 1 86 ? -8.697 16.633 13.357 1.00 52.72 86 VAL A O 1
ATOM 644 N N . LEU A 1 87 ? -7.232 14.941 13.455 1.00 53.25 87 LEU A N 1
ATOM 645 C CA . LEU A 1 87 ? -8.269 13.933 13.447 1.00 53.25 87 LEU A CA 1
ATOM 646 C C . LEU A 1 87 ? -8.950 13.990 14.818 1.00 53.25 87 LEU A C 1
ATOM 648 O O . LEU A 1 87 ? -8.351 13.623 15.828 1.00 53.25 87 LEU A O 1
ATOM 652 N N . ASN A 1 88 ? -10.202 14.448 14.877 1.00 45.50 88 ASN A N 1
ATOM 653 C CA . ASN A 1 88 ? -11.028 14.400 16.093 1.00 45.50 88 ASN A CA 1
ATOM 654 C C . ASN A 1 88 ? -11.471 12.955 16.421 1.00 45.50 88 ASN A C 1
ATOM 656 O O . ASN A 1 88 ? -12.574 12.725 16.918 1.00 45.50 88 ASN A O 1
ATOM 660 N N . PHE A 1 89 ? -10.627 11.968 16.116 1.00 48.72 89 PHE A N 1
ATOM 661 C CA . PHE A 1 89 ? -10.850 10.569 16.437 1.00 48.72 89 PHE A CA 1
ATOM 662 C C . PHE A 1 89 ? -10.567 10.324 17.922 1.00 48.72 89 PHE A C 1
ATOM 664 O O . PHE A 1 89 ? -9.707 10.982 18.514 1.00 48.72 89 PHE A O 1
ATOM 671 N N . PRO A 1 90 ? -11.235 9.345 18.551 1.00 40.94 90 PRO A N 1
ATOM 672 C CA . PRO A 1 90 ? -10.698 8.722 19.745 1.00 40.94 90 PRO A CA 1
ATOM 673 C C . PRO A 1 90 ? -9.359 8.077 19.360 1.00 40.94 90 PRO A C 1
ATOM 675 O O . PRO A 1 90 ? -9.325 6.963 18.846 1.00 40.94 90 PRO A O 1
ATOM 678 N N . ILE A 1 91 ? -8.244 8.781 19.574 1.00 48.56 91 ILE A N 1
ATOM 679 C CA . ILE A 1 91 ? -6.906 8.181 19.558 1.00 48.56 91 ILE A CA 1
ATOM 680 C C . ILE A 1 91 ? -6.830 7.310 20.814 1.00 48.56 91 ILE A C 1
ATOM 682 O O . ILE A 1 91 ? -6.298 7.719 21.847 1.00 48.56 91 ILE A O 1
ATOM 686 N N . GLN A 1 92 ? -7.443 6.129 20.778 1.00 42.91 92 GLN A N 1
ATOM 687 C CA . GLN A 1 92 ? -7.140 5.104 21.760 1.00 42.91 92 GLN A CA 1
ATOM 688 C C . GLN A 1 92 ? -5.837 4.439 21.313 1.00 42.91 92 GLN A C 1
ATOM 690 O O . GLN A 1 92 ? -5.671 4.071 20.154 1.00 42.91 92 GLN A O 1
ATOM 695 N N . ALA A 1 93 ? -4.860 4.442 22.218 1.00 38.84 93 ALA A N 1
ATOM 696 C CA . ALA A 1 93 ? -3.451 4.234 21.919 1.00 38.84 93 ALA A CA 1
ATOM 697 C C . ALA A 1 93 ? -3.164 2.899 21.204 1.00 38.84 93 ALA A C 1
ATOM 699 O O . ALA A 1 93 ? -3.079 1.852 21.839 1.00 38.84 93 ALA A O 1
ATOM 700 N N . GLY A 1 94 ? -2.915 2.982 19.899 1.00 38.91 94 GLY A N 1
ATOM 701 C CA . GLY A 1 94 ? -1.983 2.134 19.163 1.00 38.91 94 GLY A CA 1
ATOM 702 C C . GLY A 1 94 ? -0.879 3.058 18.659 1.00 38.91 94 GLY A C 1
ATOM 703 O O . GLY A 1 94 ? -1.150 3.939 17.858 1.00 38.91 94 GLY A O 1
ATOM 704 N N . VAL A 1 95 ? 0.293 2.956 19.286 1.00 42.75 95 VAL A N 1
ATOM 705 C CA . VAL A 1 95 ? 1.543 3.717 19.101 1.00 42.75 95 VAL A CA 1
ATOM 706 C C . VAL A 1 95 ? 1.514 4.849 18.055 1.00 42.75 95 VAL A C 1
ATOM 708 O O . VAL A 1 95 ? 1.590 4.618 16.854 1.00 42.75 95 VAL A O 1
ATOM 711 N N . VAL A 1 96 ? 1.522 6.097 18.541 1.00 41.16 96 VAL A N 1
ATOM 712 C CA . VAL A 1 96 ? 1.872 7.279 17.739 1.00 41.16 96 VAL A CA 1
ATOM 713 C C . VAL A 1 96 ? 3.324 7.127 17.291 1.00 41.16 96 VAL A C 1
ATOM 715 O O . VAL A 1 96 ? 4.239 7.357 18.087 1.00 41.16 96 VAL A O 1
ATOM 718 N N . TYR A 1 97 ? 3.550 6.759 16.031 1.00 46.00 97 TYR A N 1
ATOM 719 C CA . TYR A 1 97 ? 4.865 6.930 15.429 1.00 46.00 97 TYR A CA 1
ATOM 720 C C . TYR A 1 97 ? 5.009 8.376 14.966 1.00 46.00 97 TYR A C 1
ATOM 722 O O . TYR A 1 97 ? 4.426 8.847 13.993 1.00 46.00 97 TYR A O 1
ATOM 730 N N . PHE A 1 98 ? 5.752 9.092 15.802 1.00 43.16 98 PHE A N 1
ATOM 731 C CA . PHE A 1 98 ? 6.266 10.430 15.594 1.00 43.16 98 PHE A CA 1
ATOM 732 C C . PHE A 1 98 ? 7.030 10.515 14.262 1.00 43.16 98 PHE A C 1
ATOM 734 O O . PHE A 1 98 ? 7.868 9.662 13.989 1.00 43.16 98 PHE A O 1
ATOM 741 N N . GLN A 1 99 ? 6.811 11.625 13.550 1.00 49.44 99 GLN A N 1
ATOM 742 C CA . GLN A 1 99 ? 7.565 12.168 12.405 1.00 49.44 99 GLN A CA 1
ATOM 743 C C . GLN A 1 99 ? 6.978 11.995 11.003 1.00 49.44 99 GLN A C 1
ATOM 745 O O . GLN A 1 99 ? 7.473 12.682 10.125 1.00 49.44 99 GLN A O 1
ATOM 750 N N . ALA A 1 100 ? 5.913 11.224 10.771 1.00 57.16 100 ALA A N 1
ATOM 751 C CA . ALA A 1 100 ? 5.222 11.274 9.477 1.00 57.16 100 ALA A CA 1
ATOM 752 C C . ALA A 1 100 ? 4.285 12.495 9.392 1.00 57.16 100 ALA A C 1
ATOM 754 O O . ALA A 1 100 ? 3.619 12.847 10.371 1.00 57.16 100 ALA A O 1
ATOM 755 N N . SER A 1 101 ? 4.205 13.129 8.218 1.00 68.56 101 SER A N 1
ATOM 756 C CA . SER A 1 101 ? 3.117 14.058 7.890 1.00 68.56 101 SER A CA 1
ATOM 757 C C . SER A 1 101 ? 1.786 13.326 8.107 1.00 68.56 101 SER A C 1
ATOM 759 O O . SER A 1 101 ? 1.694 12.158 7.718 1.00 68.56 101 SER A O 1
ATOM 761 N N . PRO A 1 102 ? 0.744 13.960 8.678 1.00 62.91 102 PRO A N 1
ATOM 762 C CA . PRO A 1 102 ? -0.534 13.309 8.978 1.00 62.91 102 PRO A CA 1
ATOM 763 C C . PRO A 1 102 ? -1.334 12.927 7.721 1.00 62.91 102 PRO A C 1
ATOM 765 O O . PRO A 1 102 ? -2.546 12.815 7.783 1.00 62.91 102 PRO A O 1
ATOM 768 N N . MET A 1 103 ? -0.694 12.765 6.563 1.00 84.81 103 MET A N 1
ATOM 769 C CA . MET A 1 103 ? -1.382 12.607 5.294 1.00 84.81 103 MET A CA 1
ATOM 770 C C . MET A 1 103 ? -1.844 11.185 5.059 1.00 84.81 103 MET A C 1
ATOM 772 O O . MET A 1 103 ? -3.040 10.990 4.941 1.00 84.81 103 MET A O 1
ATOM 776 N N . ALA A 1 104 ? -0.967 10.186 5.034 1.00 90.56 104 ALA A N 1
ATOM 777 C CA . ALA A 1 104 ? -1.403 8.804 4.848 1.00 90.56 104 ALA A CA 1
ATOM 778 C C . ALA A 1 104 ? -1.762 8.163 6.197 1.00 90.56 104 ALA A C 1
ATOM 780 O O . ALA A 1 104 ? -0.947 8.154 7.122 1.00 90.56 104 ALA A O 1
ATOM 781 N N . PHE A 1 105 ? -2.987 7.642 6.314 1.00 89.75 105 PHE A N 1
ATOM 782 C CA . PHE A 1 105 ? -3.504 7.057 7.553 1.00 89.75 105 PHE A CA 1
ATOM 783 C C . PHE A 1 105 ? -3.971 5.615 7.362 1.00 89.75 105 PHE A C 1
ATOM 785 O O . PHE A 1 105 ? -4.377 5.213 6.272 1.00 89.75 105 PHE A O 1
ATOM 792 N N . ILE A 1 106 ? -3.957 4.862 8.463 1.00 93.06 106 ILE A N 1
ATOM 793 C CA . ILE A 1 106 ? -4.552 3.532 8.582 1.00 93.06 106 ILE A CA 1
ATOM 794 C C . ILE A 1 106 ? -5.371 3.494 9.870 1.00 93.06 106 ILE A C 1
ATOM 796 O O . ILE A 1 106 ? -4.887 3.915 10.921 1.00 93.06 106 ILE A O 1
ATOM 800 N N . SER A 1 107 ? -6.602 2.988 9.804 1.00 90.62 107 SER A N 1
ATOM 801 C CA . SER A 1 107 ? -7.480 2.824 10.970 1.00 90.62 107 SER A CA 1
ATOM 802 C C . SER A 1 107 ? -8.014 1.402 11.071 1.00 90.62 107 SER A C 1
ATOM 804 O O . SER A 1 107 ? -8.377 0.806 10.059 1.00 90.62 107 SER A O 1
ATOM 806 N N . LYS A 1 108 ? -8.115 0.891 12.301 1.00 91.81 108 LYS A N 1
ATOM 807 C CA . LYS A 1 108 ? -8.743 -0.392 12.630 1.00 91.81 108 LYS A CA 1
ATOM 808 C C . LYS A 1 108 ? -10.001 -0.178 13.463 1.00 91.81 108 LYS A C 1
ATOM 810 O O . LYS A 1 108 ? -9.986 0.565 14.445 1.00 91.81 108 LYS A O 1
ATOM 815 N N . PHE A 1 109 ? -11.052 -0.916 13.133 1.00 89.44 109 PHE A N 1
ATOM 816 C CA . PHE A 1 109 ? -12.302 -1.003 13.877 1.00 89.44 109 PHE A CA 1
ATOM 817 C C . PHE A 1 109 ? -12.557 -2.431 14.349 1.00 89.44 109 PHE A C 1
ATOM 819 O O . PHE A 1 109 ? -12.187 -3.389 13.678 1.00 89.44 109 PHE A O 1
ATOM 826 N N . THR A 1 110 ? -13.240 -2.584 15.479 1.00 90.06 110 THR A N 1
ATOM 827 C CA . THR A 1 110 ? -13.756 -3.875 15.935 1.00 90.06 110 THR A CA 1
ATOM 828 C C . THR A 1 110 ? -14.857 -4.393 15.009 1.00 90.06 110 THR A C 1
ATOM 830 O O . THR A 1 110 ? -15.488 -3.629 14.278 1.00 90.06 110 THR A O 1
ATOM 833 N N . ALA A 1 111 ? -15.187 -5.681 15.130 1.00 90.19 111 ALA A N 1
ATOM 834 C CA . ALA A 1 111 ? -16.390 -6.260 14.522 1.00 90.19 111 ALA A CA 1
ATOM 835 C C . ALA A 1 111 ? -17.710 -5.592 14.972 1.00 90.19 111 ALA A C 1
ATOM 837 O O . ALA A 1 111 ? -18.720 -5.693 14.278 1.00 90.19 111 ALA A O 1
ATOM 838 N N . ASN A 1 112 ? -17.693 -4.881 16.106 1.00 86.50 112 ASN A N 1
ATOM 839 C CA . ASN A 1 112 ? -18.813 -4.081 16.616 1.00 86.50 112 ASN A CA 1
ATOM 840 C C . ASN A 1 112 ? -18.721 -2.604 16.203 1.00 86.50 112 ASN A C 1
ATOM 842 O O . ASN A 1 112 ? -19.433 -1.761 16.750 1.00 86.50 112 ASN A O 1
ATOM 846 N N . TYR A 1 113 ? -17.856 -2.303 15.235 1.00 83.31 113 TYR A N 1
ATOM 847 C CA . TYR A 1 113 ? -17.715 -1.002 14.600 1.00 83.31 113 TYR A CA 1
ATOM 848 C C . TYR A 1 113 ? -17.152 0.123 15.488 1.00 83.31 113 TYR A C 1
ATOM 850 O O . TYR A 1 113 ? -17.336 1.311 15.216 1.00 83.31 113 TYR A O 1
ATOM 858 N N . GLU A 1 114 ? -16.438 -0.243 16.550 1.00 82.19 114 GLU A N 1
ATOM 859 C CA . GLU A 1 114 ? -15.725 0.696 17.418 1.00 82.19 114 GLU A CA 1
ATOM 860 C C . GLU A 1 114 ? -14.295 0.881 16.917 1.00 82.19 114 GLU A C 1
ATOM 862 O O . GLU A 1 114 ? -13.634 -0.094 16.577 1.00 82.19 114 GLU A O 1
ATOM 867 N N . ILE A 1 115 ? -13.785 2.110 16.896 1.00 81.19 115 ILE A N 1
ATOM 868 C CA . ILE A 1 115 ? -12.384 2.359 16.546 1.00 81.19 115 ILE A CA 1
ATOM 869 C C . ILE A 1 115 ? -11.452 1.774 17.617 1.00 81.19 115 ILE A C 1
ATOM 871 O O . ILE A 1 115 ? -11.607 2.050 18.805 1.00 81.19 115 ILE A O 1
ATOM 875 N N . LEU A 1 116 ? -10.492 0.952 17.194 1.00 83.69 116 LEU A N 1
ATOM 876 C CA . LEU A 1 116 ? -9.460 0.395 18.070 1.00 83.69 116 LEU A CA 1
ATOM 877 C C . LEU A 1 116 ? -8.214 1.267 18.076 1.00 83.69 116 LEU A C 1
ATOM 879 O O . LEU A 1 116 ? -7.687 1.574 19.143 1.00 83.69 116 LEU A O 1
ATOM 883 N N . TRP A 1 117 ? -7.744 1.640 16.888 1.00 85.00 117 TRP A N 1
ATOM 884 C CA . TRP A 1 117 ? -6.586 2.503 16.708 1.00 85.00 117 TRP A CA 1
ATOM 885 C C . TRP A 1 117 ? -6.608 3.166 15.330 1.00 85.00 117 TRP A C 1
ATOM 887 O O . TRP A 1 117 ? -7.208 2.654 14.383 1.00 85.00 117 TRP A O 1
ATOM 897 N N . SER A 1 118 ? -5.889 4.282 15.233 1.00 84.75 118 SER A N 1
ATOM 898 C CA . SER A 1 118 ? -5.498 4.926 13.980 1.00 84.75 118 SER A CA 1
ATOM 899 C C . SER A 1 118 ? -4.035 5.324 14.066 1.00 84.75 118 SER A C 1
ATOM 901 O O . SER A 1 118 ? -3.572 5.752 15.123 1.00 84.75 118 SER A O 1
ATOM 903 N N . THR A 1 119 ? -3.327 5.216 12.951 1.00 85.06 119 THR A N 1
ATOM 904 C CA . THR A 1 119 ? -1.923 5.602 12.830 1.00 85.06 119 THR A CA 1
ATOM 905 C C . THR A 1 119 ? -1.687 6.343 11.520 1.00 85.06 119 THR A C 1
ATOM 907 O O . THR A 1 119 ? -2.457 6.192 10.568 1.00 85.06 119 THR A O 1
ATOM 910 N N . TYR A 1 120 ? -0.615 7.127 11.477 1.00 86.06 120 TYR A N 1
ATOM 911 C CA . TYR A 1 120 ? -0.104 7.729 10.252 1.00 86.06 120 TYR A CA 1
ATOM 912 C C . TYR A 1 120 ? 1.155 7.005 9.813 1.00 86.06 120 TYR A C 1
ATOM 914 O O . TYR A 1 120 ? 1.947 6.561 10.646 1.00 86.06 120 TYR A O 1
ATOM 922 N N . TYR A 1 121 ? 1.358 6.919 8.506 1.00 86.75 121 TYR A N 1
ATOM 923 C CA . TYR A 1 121 ? 2.530 6.275 7.943 1.00 86.75 121 TYR A CA 1
ATOM 924 C C . TYR A 1 121 ? 2.997 7.009 6.687 1.00 86.75 121 TYR A C 1
ATOM 926 O O . TYR A 1 121 ? 2.191 7.300 5.811 1.00 86.75 121 TYR A O 1
ATOM 934 N N . GLY A 1 122 ? 4.290 7.312 6.591 1.00 87.12 122 GLY A N 1
ATOM 935 C CA . GLY A 1 122 ? 4.850 8.094 5.491 1.00 87.12 122 GLY A CA 1
ATOM 936 C C . GLY A 1 122 ? 6.159 8.789 5.870 1.00 87.12 122 GLY A C 1
ATOM 937 O O . GLY A 1 122 ? 6.738 8.508 6.919 1.00 87.12 122 GLY A O 1
ATOM 938 N N . GLY A 1 123 ? 6.620 9.695 5.010 1.00 87.00 123 GLY A N 1
ATOM 939 C CA . GLY A 1 123 ? 7.691 10.654 5.302 1.00 87.00 123 GLY A CA 1
ATOM 940 C C . GLY A 1 123 ? 7.186 11.888 6.052 1.00 87.00 123 GLY A C 1
ATOM 941 O O . GLY A 1 123 ? 5.980 12.035 6.285 1.00 87.00 123 GLY A O 1
ATOM 942 N N . SER A 1 124 ? 8.081 12.795 6.439 1.00 85.31 124 SER A N 1
ATOM 943 C CA . SER A 1 124 ? 7.752 13.894 7.361 1.00 85.31 124 SER A CA 1
ATOM 944 C C . SER A 1 124 ? 7.060 15.093 6.723 1.00 85.31 124 SER A C 1
ATOM 946 O O . SER A 1 124 ? 6.497 15.941 7.419 1.00 85.31 124 SER A O 1
ATOM 948 N N . PHE A 1 125 ? 7.035 15.152 5.393 1.00 84.75 125 PHE A N 1
ATOM 949 C CA . PHE A 1 125 ? 6.434 16.243 4.635 1.00 84.75 125 PHE A CA 1
ATOM 950 C C . PHE A 1 125 ? 5.861 15.756 3.300 1.00 84.75 125 PHE A C 1
ATOM 952 O O . PHE A 1 125 ? 5.817 14.564 3.016 1.00 84.75 125 PHE A O 1
ATOM 959 N N . GLY A 1 126 ? 5.406 16.693 2.469 1.00 86.31 126 GLY A N 1
ATOM 960 C CA . GLY A 1 126 ? 4.957 16.394 1.113 1.00 86.31 126 GLY A CA 1
ATOM 961 C C . GLY A 1 126 ? 3.611 15.675 1.066 1.00 86.31 126 GLY A C 1
ATOM 962 O O . GLY A 1 126 ? 3.071 15.246 2.081 1.00 86.31 126 GLY A O 1
ATOM 963 N N . TYR A 1 127 ? 3.057 15.590 -0.142 1.00 89.19 127 TYR A N 1
ATOM 964 C CA . TYR A 1 127 ? 1.786 14.922 -0.403 1.00 89.19 127 TYR A CA 1
ATOM 965 C C . TYR A 1 127 ? 1.944 13.402 -0.380 1.00 89.19 127 TYR A C 1
ATOM 967 O O . TYR A 1 127 ? 2.860 12.890 -1.021 1.00 89.19 127 TYR A O 1
ATOM 975 N N . GLN A 1 128 ? 1.067 12.690 0.329 1.00 91.50 128 GLN A N 1
ATOM 976 C CA . GLN A 1 128 ? 1.173 11.240 0.523 1.00 91.50 128 GLN A CA 1
ATOM 977 C C . GLN A 1 128 ? -0.217 10.610 0.610 1.00 91.50 128 GLN A C 1
ATOM 979 O O . GLN A 1 128 ? -1.162 11.263 1.057 1.00 91.50 128 GLN A O 1
ATOM 984 N N . SER A 1 129 ? -0.344 9.354 0.193 1.00 94.69 129 SER A N 1
ATOM 985 C CA . SER A 1 129 ? -1.592 8.597 0.323 1.00 94.69 129 SER A CA 1
ATOM 986 C C . SER A 1 129 ? -1.309 7.104 0.434 1.00 94.69 129 SER A C 1
ATOM 988 O O . SER A 1 129 ? -0.472 6.585 -0.306 1.00 94.69 129 SER A O 1
ATOM 990 N N . ALA A 1 130 ? -2.017 6.423 1.337 1.00 96.31 130 ALA A N 1
ATOM 991 C CA . ALA A 1 130 ? -2.079 4.967 1.400 1.00 96.31 130 ALA A CA 1
ATOM 992 C C . ALA A 1 130 ? -3.253 4.503 0.528 1.00 96.31 130 ALA A C 1
ATOM 994 O O . ALA A 1 130 ? -4.407 4.628 0.929 1.00 96.31 130 ALA A O 1
ATOM 995 N N . ARG A 1 131 ? -2.957 4.035 -0.688 1.00 97.69 131 ARG A N 1
ATOM 996 C CA . ARG A 1 131 ? -3.963 3.731 -1.717 1.00 97.69 131 ARG A CA 1
ATOM 997 C C . ARG A 1 131 ? -4.473 2.299 -1.697 1.00 97.69 131 ARG A C 1
ATOM 999 O O . ARG A 1 131 ? -5.525 2.045 -2.260 1.00 97.69 131 ARG A O 1
ATOM 1006 N N . ALA A 1 132 ? -3.724 1.388 -1.086 1.00 98.25 132 ALA A N 1
ATOM 1007 C CA . ALA A 1 132 ? -4.034 -0.033 -1.070 1.00 98.25 132 ALA A CA 1
ATOM 1008 C C . ALA A 1 132 ? -3.797 -0.619 0.322 1.00 98.25 132 ALA A C 1
ATOM 1010 O O . ALA A 1 132 ? -2.820 -0.257 0.985 1.00 98.25 132 ALA A O 1
ATOM 1011 N N . LEU A 1 133 ? -4.659 -1.539 0.752 1.00 98.25 133 LEU A N 1
ATOM 1012 C CA . LEU A 1 133 ? -4.578 -2.221 2.039 1.00 98.25 133 LEU A CA 1
ATOM 1013 C C . LEU A 1 133 ? -5.045 -3.676 1.926 1.00 98.25 133 LEU A C 1
ATOM 1015 O O . LEU A 1 133 ? -6.133 -3.955 1.433 1.00 98.25 133 LEU A O 1
ATOM 1019 N N . ARG A 1 134 ? -4.257 -4.616 2.456 1.00 98.00 134 ARG A N 1
ATOM 1020 C CA . ARG A 1 134 ? -4.665 -6.020 2.626 1.00 98.00 134 ARG A CA 1
ATOM 1021 C C . ARG A 1 134 ? -4.275 -6.546 3.994 1.00 98.00 134 ARG A C 1
ATOM 1023 O O . ARG A 1 134 ? -3.164 -6.309 4.466 1.00 98.00 134 ARG A O 1
ATOM 1030 N N . VAL A 1 135 ? -5.167 -7.302 4.613 1.00 97.50 135 VAL A N 1
ATOM 1031 C CA . VAL A 1 135 ? -4.950 -7.911 5.922 1.00 97.50 135 VAL A CA 1
ATOM 1032 C C . VAL A 1 135 ? -4.526 -9.363 5.735 1.00 97.50 135 VAL A C 1
ATOM 1034 O O . VAL A 1 135 ? -5.174 -10.141 5.035 1.00 97.50 135 VAL A O 1
ATOM 1037 N N . ARG A 1 136 ? -3.404 -9.753 6.346 1.00 95.56 136 ARG A N 1
ATOM 1038 C CA . ARG A 1 136 ? -2.948 -11.146 6.293 1.00 95.56 136 ARG A CA 1
ATOM 1039 C C . ARG A 1 136 ? -3.888 -12.054 7.100 1.00 95.56 136 ARG A C 1
ATOM 1041 O O . ARG A 1 136 ? -4.382 -11.625 8.135 1.00 95.56 136 ARG A O 1
ATOM 1048 N N . PRO A 1 137 ? -4.103 -13.319 6.706 1.00 93.06 137 PRO A N 1
ATOM 1049 C CA . PRO A 1 137 ? -4.833 -14.274 7.543 1.00 93.06 137 PRO A CA 1
ATOM 1050 C C . PRO A 1 137 ? -4.134 -14.514 8.893 1.00 93.06 137 PRO A C 1
ATOM 1052 O O . PRO A 1 137 ? -2.905 -14.616 8.940 1.00 93.06 137 PRO A O 1
ATOM 1055 N N . GLY A 1 138 ? -4.897 -14.642 9.985 1.00 91.31 138 GLY A N 1
ATOM 1056 C CA . GLY A 1 138 ? -4.365 -14.942 11.321 1.00 91.31 138 GLY A CA 1
ATOM 1057 C C . GLY A 1 138 ? -5.053 -14.204 12.477 1.00 91.31 138 GLY A C 1
ATOM 1058 O O . GLY A 1 138 ? -5.819 -13.266 12.283 1.00 91.31 138 GLY A O 1
ATOM 1059 N N . VAL A 1 139 ? -4.755 -14.634 13.711 1.00 87.75 139 VAL A N 1
ATOM 1060 C CA . VAL A 1 139 ? -5.385 -14.135 14.958 1.00 87.75 139 VAL A CA 1
ATOM 1061 C C . VAL A 1 139 ? -4.906 -12.728 15.351 1.00 87.75 139 VAL A C 1
ATOM 1063 O O . VAL A 1 139 ? -5.634 -11.979 15.996 1.00 87.75 139 VAL A O 1
ATOM 1066 N N . GLU A 1 140 ? -3.702 -12.347 14.931 1.00 89.50 140 GLU A N 1
ATOM 1067 C CA . GLU A 1 140 ? -3.136 -11.006 15.102 1.00 89.50 140 GLU A CA 1
ATOM 1068 C C . GLU A 1 140 ? -2.509 -10.582 13.776 1.00 89.50 140 GLU A C 1
ATOM 1070 O O . GLU A 1 140 ? -1.293 -10.675 13.600 1.00 89.50 140 GLU A O 1
ATOM 1075 N N . PRO A 1 141 ? -3.340 -10.211 12.795 1.00 94.88 141 PRO A N 1
ATOM 1076 C CA . PRO A 1 141 ? -2.883 -10.137 11.427 1.00 94.88 141 PRO A CA 1
ATOM 1077 C C . PRO A 1 141 ? -1.994 -8.917 11.208 1.00 94.88 141 PRO A C 1
ATOM 1079 O O . PRO A 1 141 ? -2.278 -7.819 11.700 1.00 94.88 141 PRO A O 1
ATOM 1082 N N . ASN A 1 142 ? -0.937 -9.119 10.426 1.00 95.62 142 ASN A N 1
ATOM 1083 C CA . ASN A 1 142 ? -0.208 -8.014 9.826 1.00 95.62 142 ASN A CA 1
ATOM 1084 C C . ASN A 1 142 ? -1.035 -7.399 8.691 1.00 95.62 142 ASN A C 1
ATOM 1086 O O . ASN A 1 142 ? -1.873 -8.063 8.077 1.00 95.62 142 ASN A O 1
ATOM 1090 N N . ILE A 1 143 ? -0.765 -6.137 8.391 1.00 97.12 143 ILE A N 1
ATOM 1091 C CA . ILE A 1 143 ? -1.469 -5.337 7.398 1.00 97.12 143 ILE A CA 1
ATOM 1092 C C . ILE A 1 143 ? -0.457 -4.868 6.359 1.00 97.12 143 ILE A C 1
ATOM 1094 O O . ILE A 1 143 ? 0.467 -4.133 6.695 1.00 97.12 143 ILE A O 1
ATOM 1098 N N . LEU A 1 144 ? -0.635 -5.281 5.107 1.00 97.88 144 LEU A N 1
ATOM 1099 C CA . LEU A 1 144 ? 0.095 -4.737 3.969 1.00 97.88 144 LEU A CA 1
ATOM 1100 C C . LEU A 1 144 ? -0.575 -3.447 3.512 1.00 97.88 144 LEU A C 1
ATOM 1102 O O . LEU A 1 144 ? -1.794 -3.400 3.363 1.00 97.88 144 LEU A O 1
ATOM 1106 N N . VAL A 1 145 ? 0.230 -2.420 3.271 1.00 97.94 145 VAL A N 1
ATOM 1107 C CA . VAL A 1 145 ? -0.215 -1.103 2.822 1.00 97.94 145 VAL A CA 1
ATOM 1108 C C . VAL A 1 145 ? 0.657 -0.661 1.658 1.00 97.94 145 VAL A C 1
ATOM 1110 O O . VAL A 1 145 ? 1.881 -0.752 1.725 1.00 97.94 145 VAL A O 1
ATOM 1113 N N . GLY A 1 146 ? 0.025 -0.177 0.597 1.00 97.25 146 GLY A N 1
ATOM 1114 C CA . GLY A 1 146 ? 0.681 0.388 -0.574 1.00 97.25 146 GLY A CA 1
ATOM 1115 C C . GLY A 1 146 ? 0.252 1.824 -0.792 1.00 97.25 146 GLY A C 1
ATOM 1116 O O . GLY A 1 146 ? -0.879 2.199 -0.482 1.00 97.25 146 GLY A O 1
ATOM 1117 N N . GLY A 1 147 ? 1.140 2.640 -1.338 1.00 96.69 147 GLY A N 1
ATOM 1118 C CA . GLY A 1 147 ? 0.793 4.006 -1.677 1.00 96.69 147 GLY A CA 1
ATOM 1119 C C . GLY A 1 147 ? 1.907 4.757 -2.374 1.00 96.69 147 GLY A C 1
ATOM 1120 O O . GLY A 1 147 ? 2.755 4.169 -3.049 1.00 96.69 147 GLY A O 1
ATOM 1121 N N . PHE A 1 148 ? 1.892 6.074 -2.206 1.00 94.56 148 PHE A N 1
ATOM 1122 C CA . PHE A 1 148 ? 2.936 6.956 -2.708 1.00 94.56 148 PHE A CA 1
ATOM 1123 C C . PHE A 1 148 ? 3.236 8.088 -1.730 1.00 94.56 148 PHE A C 1
ATOM 1125 O O . PHE A 1 148 ? 2.389 8.492 -0.925 1.00 94.56 148 PHE A O 1
ATOM 1132 N N . THR A 1 149 ? 4.448 8.622 -1.840 1.00 92.12 149 THR A N 1
ATOM 1133 C CA . THR A 1 149 ? 4.912 9.780 -1.088 1.00 92.12 149 THR A CA 1
ATOM 1134 C C . THR A 1 149 ? 5.732 10.723 -1.963 1.00 92.12 149 THR A C 1
ATOM 1136 O O . THR A 1 149 ? 6.593 10.306 -2.733 1.00 92.12 149 THR A O 1
ATOM 1139 N N . ASN A 1 150 ? 5.471 12.022 -1.822 1.00 90.06 150 ASN A N 1
ATOM 1140 C CA . ASN A 1 150 ? 6.319 13.087 -2.361 1.00 90.06 150 ASN A CA 1
ATOM 1141 C C . ASN A 1 150 ? 7.409 13.531 -1.376 1.00 90.06 150 ASN A C 1
ATOM 1143 O O . ASN A 1 150 ? 8.150 14.472 -1.679 1.00 90.06 150 ASN A O 1
ATOM 1147 N N . ALA A 1 151 ? 7.462 12.909 -0.199 1.00 88.25 151 ALA A N 1
ATOM 1148 C CA . ALA A 1 151 ? 8.554 13.072 0.739 1.00 88.25 151 ALA A CA 1
ATOM 1149 C C . ALA A 1 151 ? 9.787 12.318 0.229 1.00 88.25 151 ALA A C 1
ATOM 1151 O O . ALA A 1 151 ? 9.671 11.356 -0.529 1.00 88.25 151 ALA A O 1
ATOM 1152 N N . ASP A 1 152 ? 10.960 12.767 0.652 1.00 86.94 152 ASP A N 1
ATOM 1153 C CA . ASP A 1 152 ? 12.235 12.110 0.367 1.00 86.94 152 ASP A CA 1
ATOM 1154 C C . ASP A 1 152 ? 12.790 11.370 1.602 1.00 86.94 152 ASP A C 1
ATOM 1156 O O . ASP A 1 152 ? 13.901 10.842 1.576 1.00 86.94 152 ASP A O 1
ATOM 1160 N N . ASP A 1 153 ? 11.977 11.287 2.661 1.00 87.69 153 ASP A N 1
ATOM 1161 C CA . ASP A 1 153 ? 12.314 10.796 3.995 1.00 87.69 153 ASP A CA 1
ATOM 1162 C C . ASP A 1 153 ? 11.262 9.821 4.561 1.00 87.69 153 ASP A C 1
ATOM 1164 O O . ASP A 1 153 ? 10.990 9.811 5.765 1.00 87.69 153 ASP A O 1
ATOM 1168 N N . LEU A 1 154 ? 10.647 8.997 3.700 1.00 89.31 154 LEU A N 1
ATOM 1169 C CA . LEU A 1 154 ? 9.813 7.871 4.130 1.00 89.31 154 LEU A CA 1
ATOM 1170 C C . LEU A 1 154 ? 10.495 7.092 5.257 1.00 89.31 154 LEU A C 1
ATOM 1172 O O . LEU A 1 154 ? 11.670 6.736 5.167 1.00 89.31 154 LEU A O 1
ATOM 1176 N N . TRP A 1 155 ? 9.730 6.764 6.293 1.00 88.19 155 TRP A N 1
ATOM 1177 C CA . TRP A 1 155 ? 10.225 5.929 7.375 1.00 88.19 155 TRP A CA 1
ATOM 1178 C C . TRP A 1 155 ? 10.322 4.454 6.950 1.00 88.19 155 TRP A C 1
ATOM 1180 O O . TRP A 1 155 ? 9.386 3.674 7.123 1.00 88.19 155 TRP A O 1
ATOM 1190 N N . THR A 1 156 ? 11.457 4.077 6.364 1.00 90.06 156 THR A N 1
ATOM 1191 C CA . THR A 1 156 ? 11.747 2.710 5.909 1.00 90.06 156 THR A CA 1
ATOM 1192 C C . THR A 1 156 ? 12.219 1.808 7.056 1.00 90.06 156 THR A C 1
ATOM 1194 O O . THR A 1 156 ? 12.989 2.239 7.919 1.00 90.06 156 THR A O 1
ATOM 1197 N N . VAL A 1 157 ? 11.786 0.544 7.064 1.00 91.12 157 VAL A N 1
ATOM 1198 C CA . VAL A 1 157 ? 12.085 -0.455 8.104 1.00 91.12 157 VAL A CA 1
ATOM 1199 C C . VAL A 1 157 ? 12.480 -1.780 7.444 1.00 91.12 157 VAL A C 1
ATOM 1201 O O . VAL A 1 157 ? 11.701 -2.332 6.675 1.00 91.12 157 VAL A O 1
ATOM 1204 N N . ASP A 1 158 ? 13.643 -2.333 7.791 1.00 89.69 158 ASP A N 1
ATOM 1205 C CA . ASP A 1 158 ? 14.054 -3.688 7.391 1.00 89.69 158 ASP A CA 1
ATOM 1206 C C . ASP A 1 158 ? 14.546 -4.480 8.608 1.00 89.69 158 ASP A C 1
ATOM 1208 O O . ASP A 1 158 ? 15.666 -4.269 9.079 1.00 89.69 158 ASP A O 1
ATOM 1212 N N . PRO A 1 159 ? 13.701 -5.342 9.194 1.00 79.31 159 PRO A N 1
ATOM 1213 C CA . PRO A 1 159 ? 14.050 -6.064 10.412 1.00 79.31 159 PRO A CA 1
ATOM 1214 C C . PRO A 1 159 ? 14.899 -7.314 10.150 1.00 79.31 159 PRO A C 1
ATOM 1216 O O . PRO A 1 159 ? 15.497 -7.836 11.091 1.00 79.31 159 PRO A O 1
ATOM 1219 N N . GLU A 1 160 ? 14.896 -7.833 8.918 1.00 76.12 160 GLU A N 1
ATOM 1220 C CA . GLU A 1 160 ? 15.380 -9.182 8.602 1.00 76.12 160 GLU A CA 1
ATOM 1221 C C . GLU A 1 160 ? 16.593 -9.200 7.655 1.00 76.12 160 GLU A C 1
ATOM 1223 O O . GLU A 1 160 ? 17.140 -10.280 7.459 1.00 76.12 160 GLU A O 1
ATOM 1228 N N . ASP A 1 161 ? 17.043 -8.054 7.112 1.00 75.75 161 ASP A N 1
ATOM 1229 C CA . ASP A 1 161 ? 18.225 -7.865 6.219 1.00 75.75 161 ASP A CA 1
ATOM 1230 C C . ASP A 1 161 ? 18.209 -8.718 4.927 1.00 75.75 161 ASP A C 1
ATOM 1232 O O . ASP A 1 161 ? 19.102 -8.658 4.086 1.00 75.75 161 ASP A O 1
ATOM 1236 N N . ASP A 1 162 ? 17.163 -9.525 4.757 1.00 87.81 162 ASP A N 1
ATOM 1237 C CA . ASP A 1 162 ? 16.943 -10.437 3.641 1.00 87.81 162 ASP A CA 1
ATOM 1238 C C . ASP A 1 162 ? 15.687 -10.079 2.837 1.00 87.81 162 ASP A C 1
ATOM 1240 O O . ASP A 1 162 ? 15.417 -10.736 1.831 1.00 87.81 162 ASP A O 1
ATOM 1244 N N . SER A 1 163 ? 14.912 -9.076 3.266 1.00 92.56 163 SER A N 1
ATOM 1245 C CA . SER A 1 163 ? 13.728 -8.593 2.548 1.00 92.56 163 SER A CA 1
ATOM 1246 C C . SER A 1 163 ? 14.120 -7.683 1.375 1.00 92.56 163 SER A C 1
ATOM 1248 O O . SER A 1 163 ? 15.275 -7.269 1.246 1.00 92.56 163 SER A O 1
ATOM 1250 N N . TYR A 1 164 ? 13.194 -7.375 0.462 1.00 93.50 164 TYR A N 1
ATOM 1251 C CA . TYR A 1 164 ? 13.450 -6.285 -0.480 1.00 93.50 164 TYR A CA 1
ATOM 1252 C C . TYR A 1 164 ? 13.440 -4.965 0.291 1.00 93.50 164 TYR A C 1
ATOM 1254 O O . TYR A 1 164 ? 12.451 -4.633 0.952 1.00 93.50 164 TYR A O 1
ATOM 1262 N N . PHE A 1 165 ? 14.533 -4.215 0.172 1.00 93.19 165 PHE A N 1
ATOM 1263 C CA . PHE A 1 165 ? 14.711 -2.955 0.867 1.00 93.19 165 PHE A CA 1
ATOM 1264 C C . PHE A 1 165 ? 15.357 -1.907 -0.034 1.00 93.19 165 PHE A C 1
ATOM 1266 O O . PHE A 1 165 ? 16.399 -2.130 -0.654 1.00 93.19 165 PHE A O 1
ATOM 1273 N N . ASN A 1 166 ? 14.716 -0.747 -0.095 1.00 90.00 166 ASN A N 1
ATOM 1274 C CA . ASN A 1 166 ? 15.175 0.432 -0.799 1.00 90.00 166 ASN A CA 1
ATOM 1275 C C . ASN A 1 166 ? 14.853 1.674 0.037 1.00 90.00 166 ASN A C 1
ATOM 1277 O O . ASN A 1 166 ? 13.690 1.941 0.347 1.00 90.00 166 ASN A O 1
ATOM 1281 N N . GLU A 1 167 ? 15.897 2.435 0.351 1.00 84.25 167 GLU A N 1
ATOM 1282 C CA . GLU A 1 167 ? 15.866 3.692 1.107 1.00 84.25 167 GLU A CA 1
ATOM 1283 C C . GLU A 1 167 ? 16.038 4.938 0.211 1.00 84.25 167 GLU A C 1
ATOM 1285 O O . GLU A 1 167 ? 16.349 6.022 0.700 1.00 84.25 167 GLU A O 1
ATOM 1290 N N . SER A 1 168 ? 15.876 4.796 -1.113 1.00 74.12 168 SER A N 1
ATOM 1291 C CA . SER A 1 168 ? 16.038 5.894 -2.072 1.00 74.12 168 SER A CA 1
ATOM 1292 C C . SER A 1 168 ? 15.159 7.094 -1.727 1.00 74.12 168 SER A C 1
ATOM 1294 O O . SER A 1 168 ? 13.964 6.972 -1.504 1.00 74.12 168 SER A O 1
ATOM 1296 N N . SER A 1 169 ? 15.739 8.288 -1.793 1.00 68.81 169 SER A N 1
ATOM 1297 C CA . SER A 1 169 ? 15.046 9.558 -1.571 1.00 68.81 169 SER A CA 1
ATOM 1298 C C . SER A 1 169 ? 14.350 10.100 -2.832 1.00 68.81 169 SER A C 1
ATOM 1300 O O . SER A 1 169 ? 13.783 11.197 -2.836 1.00 68.81 169 SER A O 1
ATOM 1302 N N . SER A 1 170 ? 14.386 9.349 -3.939 1.00 66.94 170 SER A N 1
ATOM 1303 C CA . SER A 1 170 ? 13.582 9.641 -5.124 1.00 66.94 170 SER A CA 1
ATOM 1304 C C . SER A 1 170 ? 12.113 9.373 -4.793 1.00 66.94 170 SER A C 1
ATOM 1306 O O . SER A 1 170 ? 11.701 8.216 -4.772 1.00 66.94 170 SER A O 1
ATOM 1308 N N . ARG A 1 171 ? 11.362 10.445 -4.495 1.00 73.31 171 ARG A N 1
ATOM 1309 C CA . ARG A 1 171 ? 9.893 10.484 -4.331 1.00 73.31 171 ARG A CA 1
ATOM 1310 C C . ARG A 1 171 ? 9.212 9.351 -5.087 1.00 73.31 171 ARG A C 1
ATOM 1312 O O . ARG A 1 171 ? 9.480 9.198 -6.274 1.00 73.31 171 ARG A O 1
ATOM 1319 N N . GLY A 1 172 ? 8.305 8.611 -4.460 1.00 87.19 172 GLY A N 1
ATOM 1320 C CA . GLY A 1 172 ? 7.669 7.522 -5.184 1.00 87.19 172 GLY A CA 1
ATOM 1321 C C . GLY A 1 172 ? 6.780 6.606 -4.370 1.00 87.19 172 GLY A C 1
ATOM 1322 O O . GLY A 1 172 ? 6.240 6.959 -3.319 1.00 87.19 172 GLY A O 1
ATOM 1323 N N . GLY A 1 173 ? 6.606 5.416 -4.933 1.00 93.75 173 GLY A N 1
ATOM 1324 C CA . GLY A 1 173 ? 5.711 4.392 -4.438 1.00 93.75 173 GLY A CA 1
ATOM 1325 C C . GLY A 1 173 ? 6.333 3.718 -3.234 1.00 93.75 173 GLY A C 1
ATOM 1326 O O . GLY A 1 173 ? 7.546 3.515 -3.194 1.00 93.75 173 GLY A O 1
ATOM 1327 N N . PHE A 1 174 ? 5.509 3.353 -2.265 1.00 95.25 174 PHE A N 1
ATOM 1328 C CA . PHE A 1 174 ? 5.967 2.605 -1.105 1.00 95.25 174 PHE A CA 1
ATOM 1329 C C . PHE A 1 174 ? 5.088 1.393 -0.855 1.00 95.25 174 PHE A C 1
ATOM 1331 O O . PHE A 1 174 ? 3.901 1.379 -1.193 1.00 95.25 174 PHE A O 1
ATOM 1338 N N . VAL A 1 175 ? 5.683 0.407 -0.190 1.00 96.94 175 VAL A N 1
ATOM 1339 C CA . VAL A 1 175 ? 4.958 -0.672 0.475 1.00 96.94 175 VAL A CA 1
ATOM 1340 C C . VAL A 1 175 ? 5.425 -0.731 1.923 1.00 96.94 175 VAL A C 1
ATOM 1342 O O . VAL A 1 175 ? 6.609 -0.551 2.209 1.00 96.94 175 VAL A O 1
ATOM 1345 N N . ALA A 1 176 ? 4.487 -0.959 2.833 1.00 95.38 176 ALA A N 1
ATOM 1346 C CA . ALA A 1 176 ? 4.744 -1.179 4.243 1.00 95.38 176 ALA A CA 1
ATOM 1347 C C . ALA A 1 176 ? 3.935 -2.370 4.758 1.00 95.38 176 ALA A C 1
ATOM 1349 O O . ALA A 1 176 ? 2.844 -2.662 4.274 1.00 95.38 176 ALA A O 1
ATOM 1350 N N . GLU A 1 177 ? 4.464 -3.038 5.772 1.00 96.19 177 GLU A N 1
ATOM 1351 C CA . GLU A 1 177 ? 3.759 -4.020 6.574 1.00 96.19 177 GLU A CA 1
ATOM 1352 C C . GLU A 1 177 ? 3.684 -3.510 8.011 1.00 96.19 177 GLU A C 1
ATOM 1354 O O . GLU A 1 177 ? 4.702 -3.185 8.625 1.00 96.19 177 GLU A O 1
ATOM 1359 N N . LEU A 1 178 ? 2.470 -3.429 8.545 1.00 94.94 178 LEU A N 1
ATOM 1360 C CA . LEU A 1 178 ? 2.191 -3.044 9.920 1.00 94.94 178 LEU A CA 1
ATOM 1361 C C . LEU A 1 178 ? 1.782 -4.287 10.708 1.00 94.94 178 LEU A C 1
ATOM 1363 O O . LEU A 1 178 ? 1.126 -5.176 10.176 1.00 94.94 178 LEU A O 1
ATOM 1367 N N . ASN A 1 179 ? 2.129 -4.350 11.987 1.00 93.69 179 ASN A N 1
ATOM 1368 C CA . ASN A 1 179 ? 1.612 -5.385 12.879 1.00 93.69 179 ASN A CA 1
ATOM 1369 C C . ASN A 1 179 ? 0.180 -5.065 13.358 1.00 93.69 179 ASN A C 1
ATOM 1371 O O . ASN A 1 179 ? -0.380 -4.001 13.083 1.00 93.69 179 ASN A O 1
ATOM 1375 N N . SER A 1 180 ? -0.407 -5.975 14.136 1.00 92.06 180 SER A N 1
ATOM 1376 C CA . SER A 1 180 ? -1.796 -5.900 14.616 1.00 92.06 180 SER A CA 1
ATOM 1377 C C . SER A 1 180 ? -2.136 -4.671 15.483 1.00 92.06 180 SER A C 1
ATOM 1379 O O . SER A 1 180 ? -3.321 -4.356 15.659 1.00 92.06 180 SER A O 1
ATOM 1381 N N . ILE A 1 181 ? -1.121 -3.965 15.998 1.00 88.56 181 ILE A N 1
ATOM 1382 C CA . ILE A 1 181 ? -1.255 -2.730 16.788 1.00 88.56 181 ILE A CA 1
ATOM 1383 C C . ILE A 1 181 ? -0.943 -1.454 15.986 1.00 88.56 181 ILE A C 1
ATOM 1385 O O . ILE A 1 181 ? -0.908 -0.372 16.570 1.00 88.56 181 ILE A O 1
ATOM 1389 N N . GLY A 1 182 ? -0.707 -1.569 14.674 1.00 87.94 182 GLY A N 1
ATOM 1390 C CA . GLY A 1 182 ? -0.472 -0.434 13.777 1.00 87.94 182 GLY A CA 1
ATOM 1391 C C . GLY A 1 182 ? 0.974 0.075 13.740 1.00 87.94 182 GLY A C 1
ATOM 1392 O O . GLY A 1 182 ? 1.213 1.186 13.273 1.00 87.94 182 GLY A O 1
ATOM 1393 N N . ALA A 1 183 ? 1.948 -0.702 14.223 1.00 87.25 183 ALA A N 1
ATOM 1394 C CA . ALA A 1 183 ? 3.363 -0.351 14.111 1.00 87.25 183 ALA A CA 1
ATOM 1395 C C . ALA A 1 183 ? 3.965 -0.947 12.833 1.00 87.25 183 ALA A C 1
ATOM 1397 O O . ALA A 1 183 ? 3.806 -2.145 12.594 1.00 87.25 183 ALA A O 1
ATOM 1398 N N . ALA A 1 184 ? 4.679 -0.140 12.043 1.00 90.44 184 ALA A N 1
ATOM 1399 C CA . ALA A 1 184 ? 5.415 -0.636 10.882 1.00 90.44 184 ALA A CA 1
ATOM 1400 C C . ALA A 1 184 ? 6.515 -1.612 11.326 1.0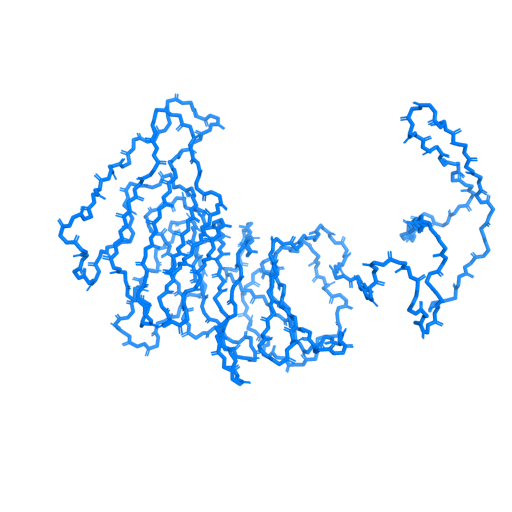0 90.44 184 ALA A C 1
ATOM 1402 O O . ALA A 1 184 ? 7.300 -1.316 12.229 1.00 90.44 184 ALA A O 1
ATOM 1403 N N . ILE A 1 185 ? 6.544 -2.782 10.696 1.00 92.88 185 ILE A N 1
ATOM 1404 C CA . ILE A 1 185 ? 7.539 -3.837 10.919 1.00 92.88 185 ILE A CA 1
ATOM 1405 C C . ILE A 1 185 ? 8.388 -4.098 9.678 1.00 92.88 185 ILE A C 1
ATOM 1407 O O . ILE A 1 185 ? 9.448 -4.688 9.806 1.00 92.88 185 ILE A O 1
ATOM 1411 N N . TRP A 1 186 ? 7.950 -3.652 8.503 1.00 95.38 186 TRP A N 1
ATOM 1412 C CA . TRP A 1 186 ? 8.741 -3.622 7.278 1.00 95.38 186 TRP A CA 1
ATOM 1413 C C . TRP A 1 186 ? 8.238 -2.490 6.391 1.00 95.38 186 TRP A C 1
ATOM 1415 O O . TRP A 1 186 ? 7.035 -2.231 6.361 1.00 95.38 186 TRP A O 1
ATOM 1425 N N . SER A 1 187 ? 9.128 -1.821 5.668 1.00 93.94 187 SER A N 1
ATOM 1426 C CA . SER A 1 187 ? 8.743 -0.854 4.653 1.00 93.94 187 SER A CA 1
ATOM 1427 C C . SER A 1 187 ? 9.883 -0.433 3.739 1.00 93.94 187 SER A C 1
ATOM 1429 O O . SER A 1 187 ? 11.041 -0.353 4.143 1.00 93.94 187 SER A O 1
ATOM 1431 N N . THR A 1 188 ? 9.522 -0.109 2.500 1.00 94.12 188 THR A N 1
ATOM 1432 C CA . THR A 1 188 ? 10.470 0.160 1.420 1.00 94.12 188 THR A CA 1
ATOM 1433 C C . THR A 1 188 ? 9.876 1.092 0.368 1.00 94.12 188 THR A C 1
ATOM 1435 O O . THR A 1 188 ? 8.664 1.087 0.127 1.00 94.12 188 THR A O 1
ATOM 1438 N N . TYR A 1 189 ? 10.742 1.829 -0.326 1.00 94.31 189 TYR A N 1
ATOM 1439 C CA . TYR A 1 189 ? 10.400 2.436 -1.612 1.00 94.31 189 TYR A CA 1
ATOM 1440 C C . TYR A 1 189 ? 10.346 1.395 -2.737 1.00 94.31 189 TYR A C 1
ATOM 1442 O O . TYR A 1 189 ? 10.999 0.349 -2.681 1.00 94.31 189 TYR A O 1
ATOM 1450 N N . ILE A 1 190 ? 9.597 1.702 -3.794 1.00 93.94 190 ILE A N 1
ATOM 1451 C CA . ILE A 1 190 ? 9.491 0.910 -5.020 1.00 93.94 190 ILE A CA 1
ATOM 1452 C C . ILE A 1 190 ? 10.212 1.628 -6.160 1.00 93.94 190 ILE A C 1
ATOM 1454 O O . ILE A 1 190 ? 9.892 2.769 -6.479 1.00 93.94 190 ILE A O 1
ATOM 1458 N N . GLY A 1 191 ? 11.154 0.921 -6.789 1.00 88.38 191 GLY A N 1
ATOM 1459 C CA . GLY A 1 191 ? 11.889 1.400 -7.958 1.00 88.38 191 GLY A CA 1
ATOM 1460 C C . GLY A 1 191 ? 12.820 2.588 -7.690 1.00 88.38 191 GLY A C 1
ATOM 1461 O O . GLY A 1 191 ? 13.265 2.806 -6.565 1.00 88.38 191 GLY A O 1
ATOM 1462 N N . ASP A 1 192 ? 13.158 3.328 -8.743 1.00 86.75 192 ASP A N 1
ATOM 1463 C CA . ASP A 1 192 ? 14.206 4.364 -8.759 1.00 86.75 192 ASP A CA 1
ATOM 1464 C C . ASP A 1 192 ? 13.717 5.788 -9.099 1.00 86.75 192 ASP A C 1
ATOM 1466 O O . ASP A 1 192 ? 14.520 6.674 -9.397 1.00 86.75 192 ASP A O 1
ATOM 1470 N N . GLY A 1 193 ? 12.406 6.024 -9.090 1.00 84.06 193 GLY A N 1
ATOM 1471 C CA . GLY A 1 193 ? 11.802 7.278 -9.545 1.00 84.06 193 GLY A CA 1
ATOM 1472 C C . GLY A 1 193 ? 10.418 7.515 -8.951 1.00 84.06 193 GLY A C 1
ATOM 1473 O O . GLY A 1 193 ? 10.088 6.958 -7.908 1.00 84.06 193 GLY A O 1
ATOM 1474 N N . ASN A 1 194 ? 9.587 8.310 -9.636 1.00 88.00 194 ASN A N 1
ATOM 1475 C CA . ASN A 1 194 ? 8.194 8.497 -9.229 1.00 88.00 194 ASN A CA 1
ATOM 1476 C C . ASN A 1 194 ? 7.396 7.236 -9.566 1.00 88.00 194 ASN A C 1
ATOM 1478 O O . ASN A 1 194 ? 7.031 6.997 -10.717 1.00 88.00 194 ASN A O 1
ATOM 1482 N N . PHE A 1 195 ? 7.134 6.427 -8.550 1.00 92.50 195 PHE A N 1
ATOM 1483 C CA . PHE A 1 195 ? 6.204 5.307 -8.632 1.00 92.50 195 PHE A CA 1
ATOM 1484 C C . PHE A 1 195 ? 4.932 5.633 -7.849 1.00 92.50 195 PHE A C 1
ATOM 1486 O O . PHE A 1 195 ? 4.937 6.433 -6.917 1.00 92.50 195 PHE A O 1
ATOM 1493 N N . ASN A 1 196 ? 3.845 4.963 -8.201 1.00 93.88 196 ASN A N 1
ATOM 1494 C CA . ASN A 1 196 ? 2.636 4.878 -7.398 1.00 93.88 196 ASN A CA 1
ATOM 1495 C C . ASN A 1 196 ? 2.322 3.399 -7.201 1.00 93.88 196 ASN A C 1
ATOM 1497 O O . ASN A 1 196 ? 2.320 2.649 -8.176 1.00 93.88 196 ASN A O 1
ATOM 1501 N N . VAL A 1 197 ? 2.056 2.963 -5.972 1.00 97.38 197 VAL A N 1
ATOM 1502 C CA . VAL A 1 197 ? 1.391 1.675 -5.734 1.00 97.38 197 VAL A CA 1
ATOM 1503 C C . VAL A 1 197 ? -0.107 1.955 -5.668 1.00 97.38 197 VAL A C 1
ATOM 1505 O O . VAL A 1 197 ? -0.542 2.757 -4.841 1.00 97.38 197 VAL A O 1
ATOM 1508 N N . LEU A 1 198 ? -0.871 1.356 -6.580 1.00 97.62 198 LEU A N 1
ATOM 1509 C CA . LEU A 1 198 ? -2.305 1.608 -6.750 1.00 97.62 198 LEU A CA 1
ATOM 1510 C C . LEU A 1 198 ? -3.163 0.478 -6.181 1.00 97.62 198 LEU A C 1
ATOM 1512 O O . LEU A 1 198 ? -4.216 0.758 -5.625 1.00 97.62 198 LEU A O 1
ATOM 1516 N N . ASP A 1 199 ? -2.694 -0.770 -6.251 1.00 98.38 199 ASP A N 1
ATOM 1517 C CA . ASP A 1 199 ? -3.364 -1.906 -5.615 1.00 98.38 199 ASP A CA 1
ATOM 1518 C C . ASP A 1 199 ? -2.345 -2.942 -5.130 1.00 98.38 199 ASP A C 1
ATOM 1520 O O . ASP A 1 199 ? -1.237 -3.070 -5.666 1.00 98.38 199 ASP A O 1
ATOM 1524 N N . ILE A 1 200 ? -2.744 -3.687 -4.104 1.00 98.62 200 ILE A N 1
ATOM 1525 C CA . ILE A 1 200 ? -2.023 -4.826 -3.544 1.00 98.62 200 ILE A CA 1
ATOM 1526 C C . ILE A 1 200 ? -3.014 -5.972 -3.427 1.00 98.62 200 ILE A C 1
ATOM 1528 O O . ILE A 1 200 ? -4.141 -5.778 -2.982 1.00 98.62 200 ILE A O 1
ATOM 1532 N N . ASP A 1 201 ? -2.594 -7.187 -3.757 1.00 98.00 201 ASP A N 1
ATOM 1533 C CA . ASP A 1 201 ? -3.380 -8.364 -3.410 1.00 98.00 201 ASP A CA 1
ATOM 1534 C C . ASP A 1 201 ? -2.516 -9.507 -2.891 1.00 98.00 201 ASP A C 1
ATOM 1536 O O . ASP A 1 201 ? -1.356 -9.671 -3.278 1.00 98.00 201 ASP A O 1
ATOM 1540 N N . LEU A 1 202 ? -3.088 -10.268 -1.961 1.00 95.62 202 LEU A N 1
ATOM 1541 C CA . LEU A 1 202 ? -2.394 -11.252 -1.143 1.00 95.62 202 LEU A CA 1
ATOM 1542 C C . LEU A 1 202 ? -2.960 -12.646 -1.403 1.00 95.62 202 LEU A C 1
ATOM 1544 O O . LEU A 1 202 ? -4.159 -12.885 -1.302 1.00 95.62 202 LEU A O 1
ATOM 1548 N N . HIS A 1 203 ? -2.072 -13.604 -1.636 1.00 94.69 203 HIS A N 1
ATOM 1549 C CA . HIS A 1 203 ? -2.409 -15.016 -1.620 1.00 94.69 203 HIS A CA 1
ATOM 1550 C C . HIS A 1 203 ? -2.293 -15.589 -0.197 1.00 94.69 203 HIS A C 1
ATOM 1552 O O . HIS A 1 203 ? -1.428 -15.204 0.591 1.00 94.69 203 HIS A O 1
ATOM 1558 N N . THR A 1 204 ? -3.106 -16.598 0.125 1.00 90.00 204 THR A N 1
ATOM 1559 C CA . THR A 1 204 ? -3.176 -17.241 1.458 1.00 90.00 204 THR A CA 1
ATOM 1560 C C . THR A 1 204 ? -1.872 -17.894 1.935 1.00 90.00 204 THR A C 1
ATOM 1562 O O . THR A 1 204 ? -1.729 -18.201 3.113 1.00 90.00 204 THR A O 1
ATOM 1565 N N . ASN A 1 205 ? -0.900 -18.089 1.042 1.00 91.44 205 ASN A N 1
ATOM 1566 C CA . ASN A 1 205 ? 0.441 -18.597 1.365 1.00 91.44 205 ASN A CA 1
ATOM 1567 C C . ASN A 1 205 ? 1.449 -17.485 1.708 1.00 91.44 205 ASN A C 1
ATOM 1569 O O . ASN A 1 205 ? 2.629 -17.777 1.866 1.00 91.44 205 ASN A O 1
ATOM 1573 N N . GLY A 1 206 ? 1.012 -16.225 1.763 1.00 92.56 206 GLY A N 1
ATOM 1574 C CA . GLY A 1 206 ? 1.844 -15.078 2.107 1.00 92.56 206 GLY A CA 1
ATOM 1575 C C . GLY A 1 206 ? 2.442 -14.327 0.916 1.00 92.56 206 GLY A C 1
ATOM 1576 O O . GLY A 1 206 ? 2.856 -13.184 1.110 1.00 92.56 206 GLY A O 1
ATOM 1577 N N . LYS A 1 207 ? 2.450 -14.907 -0.295 1.00 95.75 207 LYS A N 1
ATOM 1578 C CA . LYS A 1 207 ? 2.869 -14.200 -1.517 1.00 95.75 207 LYS A CA 1
ATOM 1579 C C . LYS A 1 207 ? 1.906 -13.065 -1.825 1.00 95.75 207 LYS A C 1
ATOM 1581 O O . LYS A 1 207 ? 0.699 -13.244 -1.694 1.00 95.75 207 LYS A O 1
ATOM 1586 N N . PHE A 1 208 ? 2.414 -11.944 -2.306 1.00 97.94 208 PHE A N 1
ATOM 1587 C CA . PHE A 1 208 ? 1.578 -10.808 -2.676 1.00 97.94 208 PHE A CA 1
ATOM 1588 C C . PHE A 1 208 ? 2.099 -10.142 -3.940 1.00 97.94 208 PHE A C 1
ATOM 1590 O O . PHE A 1 208 ? 3.281 -10.238 -4.262 1.00 97.94 208 PHE A O 1
ATOM 1597 N N . ALA A 1 209 ? 1.205 -9.484 -4.662 1.00 98.38 209 ALA A N 1
ATOM 1598 C CA . ALA A 1 209 ? 1.551 -8.672 -5.814 1.00 98.38 209 ALA A CA 1
ATOM 1599 C C . ALA A 1 209 ? 1.161 -7.224 -5.546 1.00 98.38 209 ALA A C 1
ATOM 1601 O O . ALA A 1 209 ? 0.141 -6.964 -4.908 1.00 98.38 209 ALA A O 1
ATOM 1602 N N . ILE A 1 210 ? 1.961 -6.304 -6.066 1.00 98.56 210 ILE A N 1
ATOM 1603 C CA . ILE A 1 210 ? 1.626 -4.885 -6.128 1.00 98.56 210 ILE A CA 1
ATOM 1604 C C . ILE A 1 210 ? 1.565 -4.467 -7.590 1.00 98.56 210 ILE A C 1
ATOM 1606 O O . ILE A 1 210 ? 2.326 -4.978 -8.419 1.00 98.56 210 ILE A O 1
ATOM 1610 N N . VAL A 1 211 ? 0.685 -3.525 -7.894 1.00 98.31 211 VAL A N 1
ATOM 1611 C CA . VAL A 1 211 ? 0.593 -2.899 -9.212 1.00 98.31 211 VAL A CA 1
ATOM 1612 C C . VAL A 1 211 ? 0.511 -1.392 -9.086 1.00 98.31 211 VAL A C 1
ATOM 1614 O O . VAL A 1 211 ? 0.131 -0.857 -8.041 1.00 98.31 211 VAL A O 1
ATOM 1617 N N . GLY A 1 212 ? 0.858 -0.700 -10.161 1.00 97.06 212 GLY A N 1
ATOM 1618 C CA . GLY A 1 212 ? 0.600 0.724 -10.241 1.00 97.06 212 GLY A CA 1
ATOM 1619 C C . GLY A 1 212 ? 1.171 1.369 -11.485 1.00 97.06 212 GLY A C 1
ATOM 1620 O O . GLY A 1 212 ? 1.159 0.768 -12.559 1.00 97.06 212 GLY A O 1
ATOM 1621 N N . GLN A 1 213 ? 1.644 2.600 -11.320 1.00 94.38 213 GLN A N 1
ATOM 1622 C CA . GLN A 1 213 ? 2.228 3.429 -12.371 1.00 94.38 213 GLN A CA 1
ATOM 1623 C C . GLN A 1 213 ? 3.679 3.770 -12.027 1.00 94.38 213 GLN A C 1
ATOM 1625 O O . GLN A 1 213 ? 3.992 4.074 -10.875 1.00 94.38 213 GLN A O 1
ATOM 1630 N N . ALA A 1 214 ? 4.550 3.735 -13.025 1.00 93.38 214 ALA A N 1
ATOM 1631 C CA . ALA A 1 214 ? 5.975 3.977 -12.908 1.00 93.38 214 ALA A CA 1
ATOM 1632 C C . ALA A 1 214 ? 6.426 5.048 -13.900 1.00 93.38 214 ALA A C 1
ATOM 1634 O O . ALA A 1 214 ? 6.217 4.900 -15.097 1.00 93.38 214 ALA A O 1
ATOM 1635 N N . GLU A 1 215 ? 7.112 6.084 -13.425 1.00 89.69 215 GLU A N 1
ATOM 1636 C CA . GLU A 1 215 ? 7.863 7.023 -14.275 1.00 89.69 215 GLU A CA 1
ATOM 1637 C C . GLU A 1 215 ? 9.382 6.758 -14.231 1.00 89.69 215 GLU A C 1
ATOM 1639 O O . GLU A 1 215 ? 10.151 7.382 -14.967 1.00 89.69 215 GLU A O 1
ATOM 1644 N N . GLY A 1 216 ? 9.825 5.852 -13.349 1.00 86.88 216 GLY A N 1
ATOM 1645 C CA . GLY A 1 216 ? 11.213 5.403 -13.231 1.00 86.88 216 GLY A CA 1
ATOM 1646 C C . GLY A 1 216 ? 11.540 4.218 -14.141 1.00 86.88 216 GLY A C 1
ATOM 1647 O O . GLY A 1 216 ? 10.657 3.462 -14.551 1.00 86.88 216 GLY A O 1
ATOM 1648 N N . GLN A 1 217 ? 12.828 4.052 -14.449 1.00 88.19 217 GLN A N 1
ATOM 1649 C CA . GLN A 1 217 ? 13.325 3.069 -15.424 1.00 88.19 217 GLN A CA 1
ATOM 1650 C C . GLN A 1 217 ? 13.718 1.733 -14.789 1.00 88.19 217 GLN A C 1
ATOM 1652 O O . GLN A 1 217 ? 13.907 0.752 -15.513 1.00 88.19 217 GLN A O 1
ATOM 1657 N N . THR A 1 218 ? 13.841 1.691 -13.461 1.00 90.88 218 THR A N 1
ATOM 1658 C CA . THR A 1 218 ? 14.276 0.499 -12.737 1.00 90.88 218 THR A CA 1
ATOM 1659 C C . THR A 1 218 ? 13.207 0.066 -11.744 1.00 90.88 218 THR A C 1
ATOM 1661 O O . THR A 1 218 ? 12.909 0.765 -10.775 1.00 90.88 218 THR A O 1
ATOM 1664 N N . LEU A 1 219 ? 12.645 -1.121 -11.970 1.00 93.69 219 LEU A N 1
ATOM 1665 C CA . LEU A 1 219 ? 11.795 -1.820 -11.006 1.00 93.69 219 LEU A CA 1
ATOM 1666 C C . LEU A 1 219 ? 12.630 -2.455 -9.884 1.00 93.69 219 LEU A C 1
ATOM 1668 O O . LEU A 1 219 ? 13.846 -2.599 -10.029 1.00 93.69 219 LEU A O 1
ATOM 1672 N N . PRO A 1 220 ? 11.992 -2.874 -8.774 1.00 93.88 220 PRO A N 1
ATOM 1673 C CA . PRO A 1 220 ? 12.647 -3.679 -7.751 1.00 93.88 220 PRO A CA 1
ATOM 1674 C C . PRO A 1 220 ? 13.439 -4.847 -8.350 1.00 93.88 220 PRO A C 1
ATOM 1676 O O . PRO A 1 220 ? 12.903 -5.630 -9.141 1.00 93.88 220 PRO A O 1
ATOM 1679 N N . ILE A 1 221 ? 14.712 -4.954 -7.956 1.00 91.94 221 ILE A N 1
ATOM 1680 C CA . ILE A 1 221 ? 15.592 -6.063 -8.342 1.00 91.94 221 ILE A CA 1
ATOM 1681 C C . ILE A 1 221 ? 14.975 -7.386 -7.903 1.00 91.94 221 ILE A C 1
ATOM 1683 O O . ILE A 1 221 ? 14.456 -7.452 -6.799 1.00 91.94 221 ILE A O 1
ATOM 1687 N N . GLU A 1 222 ? 15.032 -8.432 -8.723 1.00 95.00 222 GLU A N 1
ATOM 1688 C CA . GLU A 1 222 ? 14.538 -9.766 -8.357 1.00 95.00 222 GLU A CA 1
ATOM 1689 C C . GLU A 1 222 ? 15.531 -10.454 -7.403 1.00 95.00 222 GLU A C 1
ATOM 1691 O O . GLU A 1 222 ? 16.714 -10.598 -7.715 1.00 95.00 222 GLU A O 1
ATOM 1696 N N . GLN A 1 223 ? 15.057 -10.857 -6.222 1.00 95.81 223 GLN A N 1
ATOM 1697 C CA . GLN A 1 223 ? 15.844 -11.538 -5.184 1.00 95.81 223 GLN A CA 1
ATOM 1698 C C . GLN A 1 223 ? 15.625 -13.059 -5.168 1.00 95.81 223 GLN A C 1
ATOM 1700 O O . GLN A 1 223 ? 16.370 -13.781 -4.500 1.00 95.81 223 GLN A O 1
ATOM 1705 N N . GLU A 1 224 ? 14.618 -13.538 -5.898 1.00 95.38 224 GLU A N 1
ATOM 1706 C CA . GLU A 1 224 ? 14.314 -14.950 -6.118 1.00 95.38 224 GLU A CA 1
ATOM 1707 C C . GLU A 1 224 ? 14.383 -15.305 -7.607 1.00 95.38 224 GLU A C 1
ATOM 1709 O O . GLU A 1 224 ? 14.410 -14.447 -8.484 1.00 95.38 224 GLU A O 1
ATOM 1714 N N . THR A 1 225 ? 14.394 -16.604 -7.909 1.00 92.50 225 THR A N 1
ATOM 1715 C CA . THR A 1 225 ? 14.293 -17.080 -9.295 1.00 92.50 225 THR A CA 1
ATOM 1716 C C . THR A 1 225 ? 12.826 -17.142 -9.720 1.00 92.50 225 THR A C 1
ATOM 1718 O O . THR A 1 225 ? 12.060 -17.950 -9.188 1.00 92.50 225 THR A O 1
ATOM 1721 N N . ALA A 1 226 ? 12.445 -16.315 -10.694 1.00 90.19 226 ALA A N 1
ATOM 1722 C CA . ALA A 1 226 ? 11.130 -16.367 -11.327 1.00 90.19 226 ALA A CA 1
ATOM 1723 C C . ALA A 1 226 ? 10.889 -17.694 -12.077 1.00 90.19 226 ALA A C 1
ATOM 1725 O O . ALA A 1 226 ? 11.810 -18.470 -12.352 1.00 90.19 226 ALA A O 1
ATOM 1726 N N . ASP A 1 227 ? 9.631 -17.953 -12.448 1.00 91.00 227 ASP A N 1
ATOM 1727 C CA . ASP A 1 227 ? 9.310 -19.063 -13.347 1.00 91.00 227 ASP A CA 1
ATOM 1728 C C . ASP A 1 227 ? 10.058 -18.887 -14.688 1.00 91.00 227 ASP A C 1
ATOM 1730 O O . ASP A 1 227 ? 10.027 -17.791 -15.248 1.00 91.00 227 ASP A O 1
ATOM 1734 N N . PRO A 1 228 ? 10.700 -19.929 -15.254 1.00 91.94 228 PRO A N 1
ATOM 1735 C CA . PRO A 1 228 ? 11.438 -19.811 -16.516 1.00 91.94 228 PRO A CA 1
ATOM 1736 C C . PRO A 1 228 ? 10.607 -19.345 -17.722 1.00 91.94 228 PRO A C 1
ATOM 1738 O O . PRO A 1 228 ? 11.175 -18.966 -18.744 1.00 91.94 228 PRO A O 1
ATOM 1741 N N . SER A 1 229 ? 9.277 -19.432 -17.642 1.00 94.06 229 SER A N 1
ATOM 1742 C CA . SER A 1 229 ? 8.350 -18.949 -18.669 1.00 94.06 229 SER A CA 1
ATOM 1743 C C . SER A 1 229 ? 7.926 -17.488 -18.489 1.00 94.06 229 SER A C 1
ATOM 1745 O O . SER A 1 229 ? 7.263 -16.945 -19.376 1.00 94.06 229 SER A O 1
ATOM 1747 N N . ALA A 1 230 ? 8.301 -16.851 -17.375 1.00 93.50 230 ALA A N 1
ATOM 1748 C CA . ALA A 1 230 ? 7.998 -15.453 -17.112 1.00 93.50 230 ALA A CA 1
ATOM 1749 C C . ALA A 1 230 ? 8.659 -14.550 -18.165 1.00 93.50 230 ALA A C 1
ATOM 1751 O O . ALA A 1 230 ? 9.815 -14.740 -18.545 1.00 93.50 230 ALA A O 1
ATOM 1752 N N . GLN A 1 231 ? 7.894 -13.582 -18.665 1.00 94.69 231 GLN A N 1
ATOM 1753 C CA . GLN A 1 231 ? 8.342 -12.622 -19.672 1.00 94.69 231 GLN A CA 1
ATOM 1754 C C . GLN A 1 231 ? 8.560 -11.260 -19.030 1.00 94.69 231 GLN A C 1
ATOM 1756 O O . GLN A 1 231 ? 7.889 -10.935 -18.062 1.00 94.69 231 GLN A O 1
ATOM 1761 N N . HIS A 1 232 ? 9.443 -10.448 -19.601 1.00 94.31 232 HIS A N 1
ATOM 1762 C CA . HIS A 1 232 ? 9.700 -9.091 -19.132 1.00 94.31 232 HIS A CA 1
ATOM 1763 C C . HIS A 1 232 ? 9.512 -8.105 -20.275 1.00 94.31 232 HIS A C 1
ATOM 1765 O O . HIS A 1 232 ? 9.949 -8.341 -21.405 1.00 94.31 232 HIS A O 1
ATOM 1771 N N . TRP A 1 233 ? 8.899 -6.977 -19.955 1.00 94.50 233 TRP A N 1
ATOM 1772 C CA . TRP A 1 233 ? 8.809 -5.802 -20.802 1.00 94.50 233 TRP A CA 1
ATOM 1773 C C . TRP A 1 233 ? 9.591 -4.664 -20.158 1.00 94.50 233 TRP A C 1
ATOM 1775 O O . TRP A 1 233 ? 9.596 -4.498 -18.938 1.00 94.50 233 TRP A O 1
ATOM 1785 N N . ASN A 1 234 ? 10.268 -3.896 -21.005 1.00 91.44 234 ASN A N 1
ATOM 1786 C CA . ASN A 1 234 ? 11.030 -2.729 -20.582 1.00 91.44 234 ASN A CA 1
ATOM 1787 C C . ASN A 1 234 ? 10.102 -1.538 -20.369 1.00 91.44 234 ASN A C 1
ATOM 1789 O O . ASN A 1 234 ? 9.061 -1.447 -21.019 1.00 91.44 234 ASN A O 1
ATOM 1793 N N . TYR A 1 235 ? 10.560 -0.596 -19.551 1.00 89.31 235 TYR A N 1
ATOM 1794 C CA . TYR A 1 235 ? 9.996 0.742 -19.521 1.00 89.31 235 TYR A CA 1
ATOM 1795 C C . TYR A 1 235 ? 10.107 1.389 -20.906 1.00 89.31 235 TYR A C 1
ATOM 1797 O O . TYR A 1 235 ? 11.191 1.436 -21.500 1.00 89.31 235 TYR A O 1
ATOM 1805 N N . VAL A 1 236 ? 8.984 1.875 -21.414 1.00 87.94 236 VAL A N 1
ATOM 1806 C CA . VAL A 1 236 ? 8.874 2.640 -22.655 1.00 87.94 236 VAL A CA 1
ATOM 1807 C C . VAL A 1 236 ? 8.630 4.108 -22.319 1.00 87.94 236 VAL A C 1
ATOM 1809 O O . VAL A 1 236 ? 9.304 4.982 -22.875 1.00 87.94 236 VAL A O 1
ATOM 1812 N N . GLY A 1 237 ? 7.739 4.368 -21.360 1.00 82.00 237 GLY A N 1
ATOM 1813 C CA . GLY A 1 237 ? 7.317 5.701 -20.968 1.00 82.00 237 GLY A CA 1
ATOM 1814 C C . GLY A 1 237 ? 6.421 6.369 -22.012 1.00 82.00 237 GLY A C 1
ATOM 1815 O O . GLY A 1 237 ? 6.155 5.857 -23.098 1.00 82.00 237 GLY A O 1
ATOM 1816 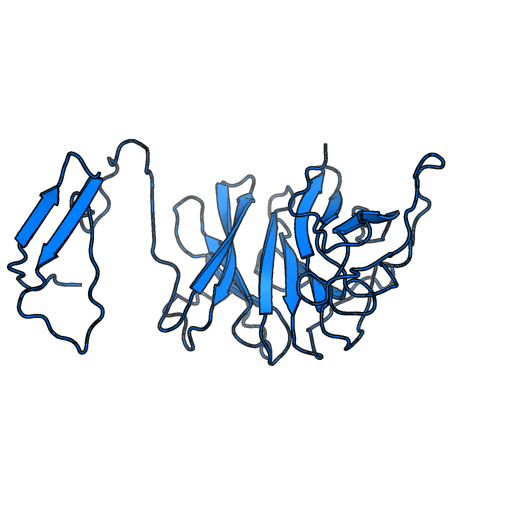N N . SER A 1 238 ? 5.985 7.588 -21.703 1.00 79.06 238 SER A N 1
ATOM 1817 C CA . SER A 1 238 ? 5.000 8.289 -22.527 1.00 79.06 238 SER A CA 1
ATOM 1818 C C . SER A 1 238 ? 5.621 9.305 -23.486 1.00 79.06 238 SER A C 1
ATOM 1820 O O . SER A 1 238 ? 6.481 10.110 -23.115 1.00 79.06 238 SER A O 1
ATOM 1822 N N . LEU A 1 239 ? 5.123 9.327 -24.726 1.00 75.62 239 LEU A N 1
ATOM 1823 C CA . LEU A 1 239 ? 5.350 10.413 -25.685 1.00 75.62 239 LEU A CA 1
ATOM 1824 C C . LEU A 1 239 ? 4.501 11.659 -25.367 1.00 75.62 239 LEU A C 1
ATOM 1826 O O . LEU A 1 239 ? 4.772 12.734 -25.907 1.00 75.62 239 LEU A O 1
ATOM 1830 N N . ASP A 1 240 ? 3.483 11.526 -24.510 1.00 76.00 240 ASP A N 1
ATOM 1831 C CA . ASP A 1 240 ? 2.638 12.616 -24.022 1.00 76.00 240 ASP A CA 1
ATOM 1832 C C . ASP A 1 240 ? 2.975 12.948 -22.563 1.00 76.00 240 ASP A C 1
ATOM 1834 O O . ASP A 1 240 ? 2.655 12.210 -21.633 1.00 76.00 240 ASP A O 1
ATOM 1838 N N . GLN A 1 241 ? 3.564 14.123 -22.345 1.00 70.06 241 GLN A N 1
ATOM 1839 C CA . GLN A 1 241 ? 3.940 14.571 -21.002 1.00 70.06 241 GLN A CA 1
ATOM 1840 C C . GLN A 1 241 ? 2.745 14.801 -20.062 1.00 70.06 241 GLN A C 1
ATOM 1842 O O . GLN A 1 241 ? 2.955 14.970 -18.864 1.00 70.06 241 GLN A O 1
ATOM 1847 N N . ASN A 1 242 ? 1.506 14.811 -20.567 1.00 75.25 242 ASN A N 1
ATOM 1848 C CA . ASN A 1 242 ? 0.312 14.942 -19.727 1.00 75.25 242 ASN A CA 1
ATOM 1849 C C . ASN A 1 242 ? -0.148 13.612 -19.115 1.00 75.25 242 ASN A C 1
ATOM 1851 O O . ASN A 1 242 ? -0.942 13.621 -18.177 1.00 75.25 242 ASN A O 1
ATOM 1855 N N . THR A 1 243 ? 0.329 12.483 -19.638 1.00 72.81 243 THR A N 1
ATOM 1856 C CA . THR A 1 243 ? 0.038 11.141 -19.125 1.00 72.81 243 THR A CA 1
ATOM 1857 C C . THR A 1 243 ? 1.357 10.374 -19.010 1.00 72.81 243 THR A C 1
ATOM 1859 O O . THR A 1 243 ? 1.656 9.544 -19.860 1.00 72.81 243 THR A O 1
ATOM 1862 N N . PRO A 1 244 ? 2.227 10.713 -18.042 1.00 81.81 244 PRO A N 1
ATOM 1863 C CA . PRO A 1 244 ? 3.530 10.071 -17.923 1.00 81.81 244 PRO A CA 1
ATOM 1864 C C . PRO A 1 244 ? 3.425 8.646 -17.360 1.00 81.81 244 PRO A C 1
ATOM 1866 O O . PRO A 1 244 ? 2.497 8.324 -16.620 1.00 81.81 244 PRO A O 1
ATOM 1869 N N . GLY A 1 245 ? 4.431 7.832 -17.676 1.00 87.88 245 GLY A N 1
ATOM 1870 C CA . GLY A 1 245 ? 4.690 6.545 -17.035 1.00 87.88 245 GLY A CA 1
ATOM 1871 C C . GLY A 1 245 ? 3.977 5.332 -17.634 1.00 87.88 245 GLY A C 1
ATOM 1872 O O . GLY A 1 245 ? 2.990 5.459 -18.351 1.00 87.88 245 GLY A O 1
ATOM 1873 N N . ASP A 1 246 ? 4.493 4.158 -17.283 1.00 93.38 246 ASP A N 1
ATOM 1874 C CA . ASP A 1 246 ? 3.952 2.857 -17.674 1.00 93.38 246 ASP A CA 1
ATOM 1875 C C . ASP A 1 246 ? 3.323 2.170 -16.463 1.00 93.38 246 ASP A C 1
ATOM 1877 O O . ASP A 1 246 ? 3.711 2.400 -15.311 1.00 93.38 246 ASP A O 1
ATOM 1881 N N . GLY A 1 247 ? 2.402 1.243 -16.714 1.00 95.62 247 GLY A N 1
ATOM 1882 C CA . GLY A 1 247 ? 1.960 0.322 -15.683 1.00 95.62 247 GLY A CA 1
ATOM 1883 C C . GLY A 1 247 ? 3.112 -0.574 -15.231 1.00 95.62 247 GLY A C 1
ATOM 1884 O O . GLY A 1 247 ? 4.066 -0.813 -15.971 1.00 95.62 247 GLY A O 1
ATOM 1885 N N . TYR A 1 248 ? 3.030 -1.122 -14.027 1.00 97.31 248 TYR A N 1
ATOM 1886 C CA . TYR A 1 248 ? 3.956 -2.167 -13.600 1.00 97.31 248 TYR A CA 1
ATOM 1887 C C . TYR A 1 248 ? 3.288 -3.161 -12.662 1.00 97.31 248 TYR A C 1
ATOM 1889 O O . TYR A 1 248 ? 2.235 -2.894 -12.078 1.00 97.31 248 TYR A O 1
ATOM 1897 N N . ILE A 1 249 ? 3.943 -4.306 -12.508 1.00 97.88 249 ILE A N 1
ATOM 1898 C CA . ILE A 1 249 ? 3.638 -5.305 -11.493 1.00 97.88 249 ILE A CA 1
ATOM 1899 C C . ILE A 1 249 ? 4.935 -5.772 -10.833 1.00 97.88 249 ILE A C 1
ATOM 1901 O O . ILE A 1 249 ? 5.952 -5.959 -11.505 1.00 97.88 249 ILE A O 1
ATOM 1905 N N . VAL A 1 250 ? 4.893 -5.974 -9.517 1.00 97.94 250 VAL A N 1
ATOM 1906 C CA . VAL A 1 250 ? 5.954 -6.649 -8.758 1.00 97.94 250 VAL A CA 1
ATOM 1907 C C . VAL A 1 250 ? 5.323 -7.740 -7.909 1.00 97.94 250 VAL A C 1
ATOM 1909 O O . VAL A 1 250 ? 4.352 -7.501 -7.192 1.00 97.94 250 VAL A O 1
ATOM 1912 N N . LEU A 1 251 ? 5.879 -8.942 -7.994 1.00 97.62 251 LEU A N 1
ATOM 1913 C CA . LEU A 1 251 ? 5.490 -10.095 -7.198 1.00 97.62 251 LEU A CA 1
ATOM 1914 C C . LEU A 1 251 ? 6.495 -10.299 -6.065 1.00 97.62 251 LEU A C 1
ATOM 1916 O O . LEU A 1 251 ? 7.700 -10.312 -6.302 1.00 97.62 251 LEU A O 1
ATOM 1920 N N . PHE A 1 252 ? 5.993 -10.540 -4.861 1.00 97.50 252 PHE A N 1
ATOM 1921 C CA . PHE A 1 252 ? 6.771 -10.807 -3.658 1.00 97.50 252 PHE A CA 1
ATOM 1922 C C . PHE A 1 252 ? 6.447 -12.190 -3.082 1.00 97.50 252 PHE A C 1
ATOM 1924 O O . PHE A 1 252 ? 5.328 -12.701 -3.219 1.00 97.50 252 PHE A O 1
ATOM 1931 N N . ASN A 1 253 ? 7.425 -12.803 -2.414 1.00 95.56 253 ASN A N 1
ATOM 1932 C CA . ASN A 1 253 ? 7.212 -13.992 -1.594 1.00 95.56 253 ASN A CA 1
ATOM 1933 C C . ASN A 1 253 ? 6.676 -13.632 -0.191 1.00 95.56 253 ASN A C 1
ATOM 1935 O O . ASN A 1 253 ? 6.410 -12.466 0.110 1.00 95.56 253 ASN A O 1
ATOM 1939 N N . ALA A 1 254 ? 6.473 -14.642 0.659 1.00 93.31 254 ALA A N 1
ATOM 1940 C CA . ALA A 1 254 ? 5.956 -14.439 2.014 1.00 93.31 254 ALA A CA 1
ATOM 1941 C C . ALA A 1 254 ? 6.945 -13.675 2.910 1.00 93.31 254 ALA A C 1
ATOM 1943 O O . ALA A 1 254 ? 6.530 -12.950 3.809 1.00 93.31 254 ALA A O 1
ATOM 1944 N N . GLU A 1 255 ? 8.234 -13.785 2.605 1.00 93.56 255 GLU A N 1
ATOM 1945 C CA . GLU A 1 255 ? 9.358 -13.140 3.276 1.00 93.56 255 GLU A CA 1
ATOM 1946 C C . GLU A 1 255 ? 9.642 -11.722 2.738 1.00 93.56 255 GLU A C 1
ATOM 1948 O O . GLU A 1 255 ? 10.608 -11.090 3.159 1.00 93.56 255 GLU A O 1
ATOM 1953 N N . ARG A 1 256 ? 8.784 -11.192 1.847 1.00 95.69 256 ARG A N 1
ATOM 1954 C CA . ARG A 1 256 ? 8.893 -9.857 1.218 1.00 95.69 256 ARG A CA 1
ATOM 1955 C C . ARG A 1 256 ? 10.090 -9.705 0.274 1.00 95.69 256 ARG A C 1
ATOM 1957 O O . ARG A 1 256 ? 10.533 -8.592 0.003 1.00 95.69 256 ARG A O 1
ATOM 1964 N N . ARG A 1 257 ? 10.588 -10.812 -0.271 1.00 96.00 257 ARG A N 1
ATOM 1965 C CA . ARG A 1 257 ? 11.575 -10.823 -1.354 1.00 96.00 257 ARG A CA 1
ATOM 1966 C C . ARG A 1 257 ? 10.873 -10.788 -2.694 1.00 96.00 257 ARG A C 1
ATOM 1968 O O . ARG A 1 257 ? 9.864 -11.464 -2.904 1.00 96.00 257 ARG A O 1
ATOM 1975 N N . THR A 1 258 ? 11.408 -10.004 -3.607 1.00 97.12 258 THR A N 1
ATOM 1976 C CA . THR A 1 258 ? 10.903 -9.861 -4.974 1.00 97.12 258 THR A CA 1
ATOM 1977 C C . THR A 1 258 ? 11.154 -11.133 -5.782 1.00 97.12 258 THR A C 1
ATOM 1979 O O . THR A 1 258 ? 12.283 -11.603 -5.924 1.00 97.12 258 THR A O 1
ATOM 1982 N N . ILE A 1 259 ? 10.082 -11.695 -6.333 1.00 97.00 259 ILE A N 1
ATOM 1983 C CA . ILE A 1 259 ? 10.124 -12.878 -7.195 1.00 97.00 259 ILE A CA 1
ATOM 1984 C C . ILE A 1 259 ? 10.296 -12.488 -8.652 1.00 97.00 259 ILE A C 1
ATOM 1986 O O . ILE A 1 259 ? 11.070 -13.111 -9.368 1.00 97.00 259 ILE A O 1
ATOM 1990 N N . TRP A 1 260 ? 9.507 -11.516 -9.098 1.00 97.25 260 TRP A N 1
ATOM 1991 C CA . TRP A 1 260 ? 9.426 -11.139 -10.499 1.00 97.25 260 TRP A CA 1
ATOM 1992 C C . TRP A 1 260 ? 8.834 -9.741 -10.633 1.00 97.25 260 TRP A C 1
ATOM 1994 O O . TRP A 1 260 ? 7.943 -9.376 -9.859 1.00 97.25 260 TRP A O 1
ATOM 2004 N N . SER A 1 261 ? 9.291 -8.973 -11.615 1.00 96.88 261 SER A N 1
ATOM 2005 C CA . SER A 1 261 ? 8.713 -7.669 -11.930 1.00 96.88 261 SER A CA 1
ATOM 2006 C C . SER A 1 261 ? 8.705 -7.393 -13.430 1.00 96.88 261 SER A C 1
ATOM 2008 O O . SER A 1 261 ? 9.557 -7.868 -14.175 1.00 96.88 261 SER A O 1
ATOM 2010 N N . THR A 1 262 ? 7.727 -6.625 -13.904 1.00 96.69 262 THR A N 1
ATOM 2011 C CA . THR A 1 262 ? 7.717 -6.141 -15.291 1.00 96.69 262 THR A CA 1
ATOM 2012 C C . THR A 1 262 ? 6.921 -4.856 -15.426 1.00 96.69 262 THR A C 1
ATOM 2014 O O . THR A 1 262 ? 5.980 -4.606 -14.668 1.00 96.69 262 THR A O 1
ATOM 2017 N N . TYR A 1 263 ? 7.254 -4.084 -16.457 1.00 96.38 263 TYR A N 1
ATOM 2018 C CA . TYR A 1 263 ? 6.407 -3.008 -16.947 1.00 96.38 263 TYR A CA 1
ATOM 2019 C C . TYR A 1 263 ? 5.247 -3.550 -17.789 1.00 96.38 263 TYR A C 1
ATOM 2021 O O . TYR A 1 263 ? 5.308 -4.655 -18.335 1.00 96.38 263 TYR A O 1
ATOM 2029 N N . LEU A 1 264 ? 4.189 -2.754 -17.875 1.00 92.88 264 LEU A N 1
ATOM 2030 C CA . LEU A 1 264 ? 2.960 -2.959 -18.626 1.00 92.88 264 LEU A CA 1
ATOM 2031 C C . LEU A 1 264 ? 2.627 -1.623 -19.304 1.00 92.88 264 LEU A C 1
ATOM 2033 O O . LEU A 1 264 ? 1.944 -0.787 -18.719 1.00 92.88 264 LEU A O 1
ATOM 2037 N N . GLY A 1 265 ? 3.132 -1.403 -20.517 1.00 85.25 265 GLY A N 1
ATOM 2038 C CA . GLY A 1 265 ? 2.973 -0.109 -21.179 1.00 85.25 265 GLY A CA 1
ATOM 2039 C C . GLY A 1 265 ? 3.261 -0.107 -22.677 1.00 85.25 265 GLY A C 1
ATOM 2040 O O . GLY A 1 265 ? 3.584 -1.132 -23.288 1.00 85.25 265 GLY A O 1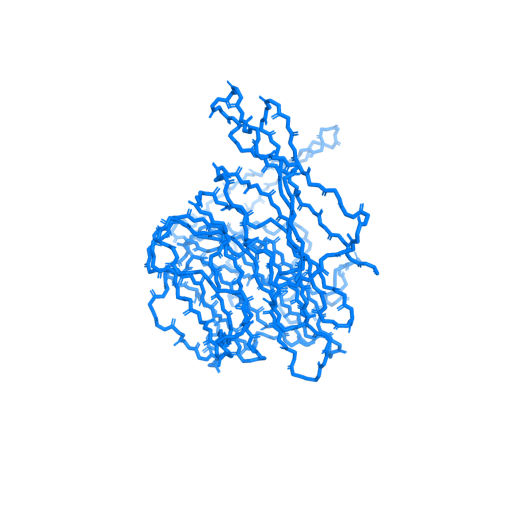
ATOM 2041 N N . GLY A 1 266 ? 3.088 1.070 -23.261 1.00 83.50 266 GLY A N 1
ATOM 2042 C CA . GLY A 1 266 ? 3.257 1.422 -24.659 1.00 83.50 266 GLY A CA 1
ATOM 2043 C C . GLY A 1 266 ? 3.842 2.829 -24.783 1.00 83.50 266 GLY A C 1
ATOM 2044 O O . GLY A 1 266 ? 4.685 3.228 -24.003 1.00 83.50 266 GLY A O 1
ATOM 2045 N N . ASN A 1 267 ? 3.452 3.582 -25.812 1.00 85.56 267 ASN A N 1
ATOM 2046 C CA . ASN A 1 267 ? 3.998 4.930 -26.046 1.00 85.56 267 ASN A CA 1
ATOM 2047 C C . ASN A 1 267 ? 3.203 6.047 -25.339 1.00 85.56 267 ASN A C 1
ATOM 2049 O O . ASN A 1 267 ? 3.413 7.225 -25.643 1.00 85.56 267 ASN A O 1
ATOM 2053 N N . TYR A 1 268 ? 2.234 5.700 -24.497 1.00 85.00 268 TYR A N 1
ATOM 2054 C CA . TYR A 1 268 ? 1.331 6.634 -23.826 1.00 85.00 268 TYR A CA 1
ATOM 2055 C C . TYR A 1 268 ? 1.331 6.347 -22.326 1.00 85.00 268 TYR A C 1
ATOM 2057 O O . TYR A 1 268 ? 2.020 5.444 -21.880 1.00 85.00 268 TYR A O 1
ATOM 2065 N N . GLY A 1 269 ? 0.618 7.145 -21.532 1.00 86.62 269 GLY A N 1
ATOM 2066 C CA . GLY A 1 269 ? 0.517 6.865 -20.106 1.00 86.62 269 GLY A CA 1
ATOM 2067 C C . GLY A 1 269 ? -0.348 5.648 -19.834 1.00 86.62 269 GLY A C 1
ATOM 2068 O O . GLY A 1 269 ? -1.539 5.659 -20.159 1.00 86.62 269 GLY A O 1
ATOM 2069 N N . GLU A 1 270 ? 0.222 4.643 -19.180 1.00 91.81 270 GLU A N 1
ATOM 2070 C CA . GLU A 1 270 ? -0.514 3.491 -18.676 1.00 91.81 270 GLU A CA 1
ATOM 2071 C C . GLU A 1 270 ? -0.352 3.325 -17.165 1.00 91.81 270 GLU A C 1
ATOM 2073 O O . GLU A 1 270 ? 0.637 3.723 -16.550 1.00 91.81 270 GLU A O 1
ATOM 2078 N N . SER A 1 271 ? -1.355 2.706 -16.555 1.00 93.31 271 SER A N 1
ATOM 2079 C CA . SER A 1 271 ? -1.348 2.322 -15.152 1.00 93.31 271 SER A CA 1
ATOM 2080 C C . SER A 1 271 ? -1.984 0.946 -14.998 1.00 93.31 271 SER A C 1
ATOM 2082 O O . SER A 1 271 ? -2.949 0.587 -15.680 1.00 93.31 271 SER A O 1
ATOM 2084 N N . ALA A 1 272 ? -1.433 0.150 -14.086 1.00 96.00 272 ALA A N 1
ATOM 2085 C CA . ALA A 1 272 ? -2.067 -1.073 -13.626 1.00 96.00 272 ALA A CA 1
ATOM 2086 C C . ALA A 1 272 ? -2.808 -0.766 -12.317 1.00 96.00 272 ALA A C 1
ATOM 2088 O O . ALA A 1 272 ? -2.200 -0.624 -11.264 1.00 96.00 272 ALA A O 1
ATOM 2089 N N . GLU A 1 273 ? -4.128 -0.607 -12.409 1.00 95.25 273 GLU A N 1
ATOM 2090 C CA . GLU A 1 273 ? -4.954 -0.064 -11.317 1.00 95.25 273 GLU A CA 1
ATOM 2091 C C . GLU A 1 273 ? -5.396 -1.105 -10.288 1.00 95.25 273 GLU A C 1
ATOM 2093 O O . GLU A 1 273 ? -5.728 -0.752 -9.168 1.00 95.25 273 GLU A O 1
ATOM 2098 N N . ASN A 1 274 ? -5.497 -2.379 -10.678 1.00 95.56 274 ASN A N 1
ATOM 2099 C CA . ASN A 1 274 ? -6.025 -3.437 -9.818 1.00 95.56 274 ASN A CA 1
ATOM 2100 C C . ASN A 1 274 ? -5.292 -4.756 -10.068 1.00 95.56 274 ASN A C 1
ATOM 2102 O O . ASN A 1 274 ? -4.968 -5.089 -11.212 1.00 95.56 274 ASN A O 1
ATOM 2106 N N . VAL A 1 275 ? -5.107 -5.546 -9.014 1.00 97.19 275 VAL A N 1
ATOM 2107 C CA . VAL A 1 275 ? -4.500 -6.879 -9.072 1.00 97.19 275 VAL A CA 1
ATOM 2108 C C . VAL A 1 275 ? -5.292 -7.867 -8.231 1.00 97.19 275 VAL A C 1
ATOM 2110 O O . VAL A 1 275 ? -5.844 -7.522 -7.192 1.00 97.19 275 VAL A O 1
ATOM 2113 N N . ARG A 1 276 ? -5.381 -9.120 -8.686 1.00 95.81 276 ARG A N 1
ATOM 2114 C CA . ARG A 1 276 ? -5.933 -10.220 -7.889 1.00 95.81 276 ARG A CA 1
ATOM 2115 C C . ARG A 1 276 ? -5.058 -11.460 -8.014 1.00 95.81 276 ARG A C 1
ATOM 2117 O O . ARG A 1 276 ? -4.845 -11.944 -9.126 1.00 95.81 276 ARG A O 1
ATOM 2124 N N . VAL A 1 277 ? -4.572 -11.970 -6.889 1.00 90.81 277 VAL A N 1
ATOM 2125 C CA . VAL A 1 277 ? -3.772 -13.193 -6.797 1.00 90.81 277 VAL A CA 1
ATOM 2126 C C . VAL A 1 277 ? -4.707 -14.358 -6.462 1.00 90.81 277 VAL A C 1
ATOM 2128 O O . VAL A 1 277 ? -5.662 -14.209 -5.703 1.00 90.81 277 VAL A O 1
ATOM 2131 N N . ARG A 1 278 ? -4.488 -15.516 -7.085 1.00 80.81 278 ARG A N 1
ATOM 2132 C CA . ARG A 1 278 ? -5.316 -16.722 -6.929 1.00 80.81 278 ARG A CA 1
ATOM 2133 C C . ARG A 1 278 ? -4.479 -17.935 -6.595 1.00 80.81 278 ARG A C 1
ATOM 2135 O O . ARG A 1 278 ? -3.293 -17.940 -6.996 1.00 80.81 278 ARG A O 1
#

Foldseek 3Di:
DDDDDADKDWDDDPVVRDIGIDGDDDDPVDDDDDDDDDDQPPPDDQDPPPDRDDDDWAADFDWDFQDKDAAPQGKIKTKWFYPHPDRPAPAPDLDAPPQDDRTIKMWIAHNVGHTPHMYHFFHRDFHWIFNEWDWAYDPWTKIKTKWWGPALGGPFADPDVLAQAASGSAGAIKIFIATSSGHTHGMHGWADHHYTFQYKEADNQQKIKTKWWDLHFGGGDASAEEDPPDDADGWPWEPDPVQTTFMKMWIAHNRNGTHDIYTHDDHHHYTDNYDYDD